Protein AF-A0A8H2W944-F1 (afdb_monomer)

Structure (mmCIF, N/CA/C/O backbone):
data_AF-A0A8H2W944-F1
#
_entry.id   AF-A0A8H2W944-F1
#
loop_
_atom_site.group_PDB
_atom_site.id
_atom_site.type_symbol
_atom_site.label_atom_id
_atom_site.label_alt_id
_atom_site.label_comp_id
_atom_site.label_asym_id
_atom_site.label_entity_id
_atom_site.label_seq_id
_atom_site.pdbx_PDB_ins_code
_atom_site.Cartn_x
_atom_site.Cartn_y
_atom_site.Cartn_z
_atom_site.occupancy
_atom_site.B_iso_or_equiv
_atom_site.auth_seq_id
_atom_site.auth_comp_id
_atom_site.auth_asym_id
_atom_site.auth_atom_id
_atom_site.pdbx_PDB_model_num
ATOM 1 N N . MET A 1 1 ? -3.231 13.499 -32.976 1.00 32.94 1 MET A N 1
ATOM 2 C CA . MET A 1 1 ? -3.740 13.612 -31.594 1.00 32.94 1 MET A CA 1
ATOM 3 C C . MET A 1 1 ? -4.467 12.320 -31.280 1.00 32.94 1 MET A C 1
ATOM 5 O O . MET A 1 1 ? -5.474 12.056 -31.920 1.00 32.94 1 MET A O 1
ATOM 9 N N . GLN A 1 2 ? -3.934 11.490 -30.387 1.00 26.66 2 GLN A N 1
ATOM 10 C CA . GLN A 1 2 ? -4.687 10.376 -29.816 1.00 26.66 2 GLN A CA 1
ATOM 11 C C . GLN A 1 2 ? -4.882 10.691 -28.341 1.00 26.66 2 GLN A C 1
ATOM 13 O O . GLN A 1 2 ? -3.925 10.775 -27.579 1.00 26.66 2 GLN A O 1
ATOM 18 N N . SER A 1 3 ? -6.131 10.963 -27.985 1.00 28.06 3 SER A N 1
ATOM 19 C CA . SER A 1 3 ? -6.572 11.061 -26.605 1.00 28.06 3 SER A CA 1
ATOM 20 C C . SER A 1 3 ? -6.530 9.650 -26.029 1.00 28.06 3 SER A C 1
ATOM 22 O O . SER A 1 3 ? -7.396 8.839 -26.349 1.00 28.06 3 SER A O 1
ATOM 24 N N . SER A 1 4 ? -5.515 9.339 -25.225 1.00 30.22 4 SER A N 1
ATOM 25 C CA . SER A 1 4 ? -5.509 8.148 -24.380 1.00 30.22 4 SER A CA 1
ATOM 26 C C . SER A 1 4 ? -6.627 8.311 -23.352 1.00 30.22 4 SER A C 1
ATOM 28 O O . SER A 1 4 ? -6.488 8.971 -22.323 1.00 30.22 4 SER A O 1
ATOM 30 N N . SER A 1 5 ? -7.807 7.789 -23.687 1.00 33.38 5 SER A N 1
ATOM 31 C CA . SER A 1 5 ? -8.908 7.672 -22.745 1.00 33.38 5 SER A CA 1
ATOM 32 C C . SER A 1 5 ? -8.433 6.801 -21.590 1.00 33.38 5 SER A C 1
ATOM 34 O O . SER A 1 5 ? -8.104 5.631 -21.783 1.00 33.38 5 SER A O 1
ATOM 36 N N . ILE A 1 6 ? -8.375 7.417 -20.413 1.00 41.94 6 ILE A N 1
ATOM 37 C CA . ILE A 1 6 ? -8.163 6.804 -19.105 1.00 41.94 6 ILE A CA 1
ATOM 38 C C . ILE A 1 6 ? -8.937 5.484 -19.074 1.00 41.94 6 ILE A C 1
ATOM 40 O O . ILE A 1 6 ? -10.158 5.495 -19.251 1.00 41.94 6 ILE A O 1
ATOM 44 N N . LEU A 1 7 ? -8.230 4.365 -18.884 1.00 44.44 7 LEU A N 1
ATOM 45 C CA . LEU A 1 7 ? -8.847 3.095 -18.514 1.00 44.44 7 LEU A CA 1
ATOM 46 C C . LEU A 1 7 ? -9.688 3.372 -17.270 1.00 44.44 7 LEU A C 1
ATOM 48 O O . LEU A 1 7 ? -9.175 3.556 -16.172 1.00 44.44 7 LEU A O 1
ATOM 52 N N . THR A 1 8 ? -10.988 3.503 -17.483 1.00 46.28 8 THR A N 1
ATOM 53 C CA . THR A 1 8 ? -11.987 3.555 -16.427 1.00 46.28 8 THR A CA 1
ATOM 54 C C . THR A 1 8 ? -11.824 2.256 -15.644 1.00 46.28 8 THR A C 1
ATOM 56 O O . THR A 1 8 ? -11.682 1.214 -16.277 1.00 46.28 8 THR A O 1
ATOM 59 N N . ASN A 1 9 ? -11.784 2.310 -14.309 1.00 54.78 9 ASN A N 1
ATOM 60 C CA . ASN A 1 9 ? -11.633 1.138 -13.436 1.00 54.78 9 ASN A CA 1
ATOM 61 C C . ASN A 1 9 ? -12.705 0.077 -13.738 1.00 54.78 9 ASN A C 1
ATOM 63 O O . ASN A 1 9 ? -13.790 0.085 -13.149 1.00 54.78 9 ASN A O 1
ATOM 67 N N . LEU A 1 10 ? -12.422 -0.828 -14.680 1.00 62.41 10 LEU A N 1
ATOM 68 C CA . LEU A 1 10 ? -13.365 -1.846 -15.149 1.00 62.41 10 LEU A CA 1
ATOM 69 C C . LEU A 1 10 ? -13.745 -2.806 -14.015 1.00 62.41 10 LEU A C 1
ATOM 71 O O . LEU A 1 10 ? -14.800 -3.430 -14.077 1.00 62.41 10 LEU A O 1
ATOM 75 N N . ARG A 1 11 ? -12.910 -2.895 -12.967 1.00 75.19 11 ARG A N 1
ATOM 76 C CA . ARG A 1 11 ? -13.083 -3.802 -11.827 1.00 75.19 11 ARG A CA 1
ATOM 77 C C . ARG A 1 11 ? -13.367 -3.074 -10.511 1.00 75.19 11 ARG A C 1
ATOM 79 O O . ARG A 1 11 ? -13.290 -3.704 -9.457 1.00 75.19 11 ARG A O 1
ATOM 86 N N . LYS A 1 12 ? -13.766 -1.791 -10.537 1.00 76.38 12 LYS A N 1
ATOM 87 C CA . LYS A 1 12 ? -13.993 -0.975 -9.322 1.00 76.38 12 LYS A CA 1
ATOM 88 C C . LYS A 1 12 ? -14.808 -1.706 -8.245 1.00 76.38 12 LYS A C 1
ATOM 90 O O . LYS A 1 12 ? -14.417 -1.724 -7.083 1.00 76.38 12 LYS A O 1
ATOM 95 N N . GLY A 1 13 ? -15.922 -2.336 -8.631 1.00 83.31 13 GLY A N 1
ATOM 96 C CA . GLY A 1 13 ? -16.807 -3.046 -7.700 1.00 83.31 13 GLY A CA 1
ATOM 97 C C . GLY A 1 13 ? -16.150 -4.247 -7.007 1.00 83.31 13 GLY A C 1
ATOM 98 O O . GLY A 1 13 ? -16.416 -4.501 -5.832 1.00 83.31 13 GLY A O 1
ATOM 99 N N . GLU A 1 14 ? -15.256 -4.958 -7.697 1.00 88.62 14 GLU A N 1
ATOM 100 C CA . GLU A 1 14 ? -14.497 -6.075 -7.124 1.00 88.62 14 GLU A CA 1
ATOM 101 C C . GLU A 1 14 ? -13.483 -5.575 -6.094 1.00 88.62 14 GLU A C 1
ATOM 103 O O . GLU A 1 14 ? -13.406 -6.124 -4.995 1.00 88.62 14 GLU A O 1
ATOM 108 N N . PHE A 1 15 ? -12.749 -4.502 -6.412 1.00 88.94 15 PHE A N 1
ATOM 109 C CA . PHE A 1 15 ? -11.798 -3.885 -5.484 1.00 88.94 15 PHE A CA 1
ATOM 110 C C . PHE A 1 15 ? -12.505 -3.290 -4.264 1.00 88.94 15 PHE A C 1
ATOM 112 O O . PHE A 1 15 ? -12.044 -3.496 -3.142 1.00 88.94 15 PHE A O 1
ATOM 119 N N . ASP A 1 16 ? -13.646 -2.626 -4.456 1.00 88.44 16 ASP A N 1
ATOM 120 C CA . ASP A 1 16 ? -14.486 -2.125 -3.365 1.00 88.44 16 ASP A CA 1
ATOM 121 C C . ASP A 1 16 ? -14.952 -3.255 -2.439 1.00 88.44 16 ASP A C 1
ATOM 123 O O . ASP A 1 16 ? -14.840 -3.145 -1.217 1.00 88.44 16 ASP A O 1
ATOM 127 N N . THR A 1 17 ? -15.441 -4.355 -3.017 1.00 91.31 17 THR A N 1
ATOM 128 C CA . THR A 1 17 ? -15.938 -5.512 -2.261 1.00 91.31 17 THR A CA 1
ATOM 129 C C . THR A 1 17 ? -14.808 -6.202 -1.503 1.00 91.31 17 THR A C 1
ATOM 131 O O . THR A 1 17 ? -14.930 -6.470 -0.310 1.00 91.31 17 THR A O 1
ATOM 134 N N . ALA A 1 18 ? -13.678 -6.452 -2.162 1.00 91.06 18 ALA A N 1
ATOM 135 C CA . ALA A 1 18 ? -12.556 -7.169 -1.567 1.00 91.06 18 ALA A CA 1
ATOM 136 C C . ALA A 1 18 ? -11.826 -6.356 -0.478 1.00 91.06 18 ALA A C 1
ATOM 138 O O . ALA A 1 18 ? -11.166 -6.923 0.396 1.00 91.06 18 ALA A O 1
ATOM 139 N N . ASN A 1 19 ? -11.973 -5.028 -0.505 1.00 92.19 19 ASN A N 1
ATOM 140 C CA . ASN A 1 19 ? -11.440 -4.113 0.503 1.00 92.19 19 ASN A CA 1
ATOM 141 C C . ASN A 1 19 ? -12.505 -3.599 1.486 1.00 92.19 19 ASN A C 1
ATOM 143 O O . ASN A 1 19 ? -12.226 -2.700 2.289 1.00 92.19 19 ASN A O 1
ATOM 147 N N . ALA A 1 20 ? -13.710 -4.177 1.471 1.00 88.69 20 ALA A N 1
ATOM 148 C CA . ALA A 1 20 ? -14.743 -3.863 2.445 1.00 88.69 20 ALA A CA 1
ATOM 149 C C . ALA A 1 20 ? -14.227 -4.112 3.874 1.00 88.69 20 ALA A C 1
ATOM 151 O O . ALA A 1 20 ? -13.585 -5.121 4.165 1.00 88.69 20 ALA A O 1
ATOM 152 N N . GLY A 1 21 ? -14.465 -3.156 4.774 1.00 84.44 21 GLY A N 1
ATOM 153 C CA . GLY A 1 21 ? -14.019 -3.235 6.171 1.00 84.44 21 GLY A CA 1
ATOM 154 C C . GLY A 1 21 ? -12.528 -2.959 6.409 1.00 84.44 21 GLY A C 1
ATOM 155 O O . GLY A 1 21 ? -12.105 -2.931 7.563 1.00 84.44 21 GLY A O 1
ATOM 156 N N . ARG A 1 22 ? -11.728 -2.708 5.362 1.00 87.44 22 ARG A N 1
ATOM 157 C CA . ARG A 1 22 ? -10.316 -2.293 5.512 1.00 87.44 22 ARG A CA 1
ATOM 158 C C . ARG A 1 22 ? -10.172 -0.806 5.795 1.00 87.44 22 ARG A C 1
ATOM 160 O O . ARG A 1 22 ? -9.237 -0.385 6.470 1.00 87.44 22 ARG A O 1
ATOM 167 N N . PHE A 1 23 ? -11.142 -0.032 5.329 1.00 85.56 23 PHE A N 1
ATOM 168 C CA . PHE A 1 23 ? -11.296 1.367 5.674 1.00 85.56 23 PHE A CA 1
ATOM 169 C C . PHE A 1 23 ? -12.239 1.474 6.881 1.00 85.56 23 PHE A C 1
ATOM 171 O O . PHE A 1 23 ? -13.443 1.271 6.744 1.00 85.56 23 PHE A O 1
ATOM 178 N N . THR A 1 24 ? -11.680 1.735 8.065 1.00 76.00 24 THR A N 1
ATOM 179 C CA . THR A 1 24 ? -12.419 1.805 9.343 1.00 76.00 24 THR A CA 1
ATOM 180 C C . THR A 1 24 ? -12.669 3.226 9.857 1.00 76.00 24 THR A C 1
ATOM 182 O O . THR A 1 24 ? -13.431 3.402 10.800 1.00 76.00 24 THR A O 1
ATOM 185 N N . ASP A 1 25 ? -12.081 4.228 9.207 1.00 76.12 25 ASP A N 1
ATOM 186 C CA . ASP A 1 25 ? -12.167 5.649 9.543 1.00 76.12 25 ASP A CA 1
ATOM 187 C C . ASP A 1 25 ? -12.437 6.512 8.291 1.00 76.12 25 ASP A C 1
ATOM 189 O O . ASP A 1 25 ? -12.289 6.054 7.152 1.00 76.12 25 ASP A O 1
ATOM 193 N N . SER A 1 26 ? -12.836 7.771 8.499 1.00 66.94 26 SER A N 1
ATOM 194 C CA . SER A 1 26 ? -13.082 8.751 7.428 1.00 66.94 26 SER A CA 1
ATOM 195 C C . SER A 1 26 ? -11.801 9.345 6.834 1.00 66.94 26 SER A C 1
ATOM 197 O O . SER A 1 26 ? -11.813 9.798 5.694 1.00 66.94 26 SER A O 1
ATOM 199 N N . GLU A 1 27 ? -10.700 9.328 7.588 1.00 71.88 27 GLU A N 1
ATOM 200 C CA . GLU A 1 27 ? -9.422 9.930 7.207 1.00 71.88 27 GLU A CA 1
ATOM 201 C C . GLU A 1 27 ? -8.268 8.966 7.479 1.00 71.88 27 GLU A C 1
ATOM 203 O O . GLU A 1 27 ? -8.161 8.383 8.562 1.00 71.88 27 GLU A O 1
ATOM 208 N N . TYR A 1 28 ? -7.377 8.839 6.496 1.00 83.81 28 TYR A N 1
ATOM 209 C CA . TYR A 1 28 ? -6.133 8.084 6.601 1.00 83.81 28 TYR A CA 1
ATOM 210 C C . TYR A 1 28 ? -4.992 9.051 6.412 1.00 83.81 28 TYR A C 1
ATOM 212 O O . TYR A 1 28 ? -4.791 9.565 5.311 1.00 83.81 28 TYR A O 1
ATOM 220 N N . SER A 1 29 ? -4.260 9.314 7.486 1.00 84.19 29 SER A N 1
ATOM 221 C CA . SER A 1 29 ? -3.160 10.258 7.446 1.00 84.19 29 SER A CA 1
ATOM 222 C C . SER A 1 29 ? -1.849 9.621 7.873 1.00 84.19 29 SER A C 1
ATOM 224 O O . SER A 1 29 ? -1.796 8.724 8.719 1.00 84.19 29 SER A O 1
ATOM 226 N N . ILE A 1 30 ? -0.775 10.070 7.232 1.00 84.62 30 ILE A N 1
ATOM 227 C CA . ILE A 1 30 ? 0.597 9.715 7.580 1.00 84.62 30 ILE A CA 1
ATOM 228 C C . ILE A 1 30 ? 1.333 11.014 7.855 1.00 84.62 30 ILE A C 1
ATOM 230 O O . ILE A 1 30 ? 1.346 11.921 7.024 1.00 84.62 30 ILE A O 1
ATOM 234 N N . LYS A 1 31 ? 1.948 11.102 9.031 1.00 83.88 31 LYS A N 1
ATOM 235 C CA . LYS A 1 31 ? 2.792 12.227 9.418 1.00 83.88 31 LYS A CA 1
ATOM 236 C C . LYS A 1 31 ? 4.246 11.772 9.415 1.00 83.88 31 LYS A C 1
ATOM 238 O O . LYS A 1 31 ? 4.618 10.916 10.213 1.00 83.88 31 LYS A O 1
ATOM 243 N N . LEU A 1 32 ? 5.048 12.333 8.515 1.00 82.25 32 LEU A N 1
ATOM 244 C CA . LEU A 1 32 ? 6.486 12.086 8.457 1.00 82.25 32 LEU A CA 1
ATOM 245 C C . LEU A 1 32 ? 7.185 13.119 9.362 1.00 82.25 32 LEU A C 1
ATOM 247 O O . LEU A 1 32 ? 7.427 14.254 8.964 1.00 82.25 32 LEU A O 1
ATOM 251 N N . ASP A 1 33 ? 7.449 12.755 10.619 1.00 76.12 33 ASP A N 1
ATOM 252 C CA . ASP A 1 33 ? 8.068 13.617 11.646 1.00 76.12 33 ASP A CA 1
ATOM 253 C C . ASP A 1 33 ? 7.239 14.872 12.039 1.00 76.12 33 ASP A C 1
ATOM 255 O O . ASP A 1 33 ? 6.046 14.797 12.346 1.00 76.12 33 ASP A O 1
ATOM 259 N N . ASN A 1 34 ? 7.886 16.047 12.075 1.00 71.75 34 ASN A N 1
ATOM 260 C CA . ASN A 1 34 ? 7.302 17.354 12.400 1.00 71.75 34 ASN A CA 1
ATOM 261 C C . ASN A 1 34 ? 6.565 18.003 11.213 1.00 71.75 34 ASN A C 1
ATOM 263 O O . ASN A 1 34 ? 6.231 19.185 11.274 1.00 71.75 34 ASN A O 1
ATOM 267 N N . GLU A 1 35 ? 6.325 17.263 10.132 1.00 74.62 35 GLU A N 1
ATOM 268 C CA . GLU A 1 35 ? 5.635 17.768 8.944 1.00 74.62 35 GLU A CA 1
ATOM 269 C C . GLU A 1 35 ? 4.112 17.740 9.097 1.00 74.62 35 GLU A C 1
ATOM 271 O O . GLU A 1 35 ? 3.557 17.133 10.015 1.00 74.62 35 GLU A O 1
ATOM 276 N N . THR A 1 36 ? 3.410 18.414 8.188 1.00 77.00 36 THR A N 1
ATOM 277 C CA . THR A 1 36 ? 1.952 18.319 8.089 1.00 77.00 36 THR A CA 1
ATOM 278 C C . THR A 1 36 ? 1.557 16.898 7.700 1.00 77.00 36 THR A C 1
ATOM 280 O O . THR A 1 36 ? 2.149 16.308 6.798 1.00 77.00 36 THR A O 1
ATOM 283 N N . ALA A 1 37 ? 0.544 16.347 8.371 1.00 81.62 37 ALA A N 1
ATOM 284 C CA . ALA A 1 37 ? 0.037 15.026 8.036 1.00 81.62 37 ALA A CA 1
ATOM 285 C C . ALA A 1 37 ? -0.518 15.021 6.604 1.00 81.62 37 ALA A C 1
ATOM 287 O O . ALA A 1 37 ? -1.273 15.912 6.210 1.00 81.62 37 ALA A O 1
ATOM 288 N N . LYS A 1 38 ? -0.131 14.019 5.818 1.00 83.62 38 LYS A N 1
ATOM 289 C CA . LYS A 1 38 ? -0.656 13.810 4.475 1.00 83.62 38 LYS A CA 1
ATOM 290 C C . LYS A 1 38 ? -1.876 12.906 4.543 1.00 83.62 38 LYS A C 1
ATOM 292 O O . LYS A 1 38 ? -1.763 11.782 5.018 1.00 83.62 38 LYS A O 1
ATOM 297 N N . GLU A 1 39 ? -3.005 13.393 4.043 1.00 84.38 39 GLU A N 1
ATOM 298 C CA . GLU A 1 39 ? -4.277 12.667 4.004 1.00 84.38 39 GLU A CA 1
ATOM 299 C C . GLU A 1 39 ? -4.501 11.940 2.674 1.00 84.38 39 GLU A C 1
ATOM 301 O O . GLU A 1 39 ? -4.150 12.443 1.597 1.00 84.38 39 GLU A O 1
ATOM 306 N N . PHE A 1 40 ? -5.129 10.768 2.768 1.00 83.69 40 PHE A N 1
ATOM 307 C CA . PHE A 1 40 ? -5.508 9.909 1.655 1.00 83.69 40 PHE A CA 1
ATOM 308 C C . PHE A 1 40 ? -6.985 9.522 1.761 1.00 83.69 40 PHE A C 1
ATOM 310 O O . PHE A 1 40 ? -7.430 8.981 2.774 1.00 83.69 40 PHE A O 1
ATOM 317 N N . GLY A 1 41 ? -7.742 9.785 0.695 1.00 82.62 41 GLY A N 1
ATOM 318 C CA . GLY A 1 41 ? -9.127 9.336 0.569 1.00 82.62 41 GLY A CA 1
ATOM 319 C C . GLY A 1 41 ? -9.207 7.867 0.152 1.00 82.62 41 GLY A C 1
ATOM 320 O O . GLY A 1 41 ? -8.361 7.388 -0.605 1.00 82.62 41 GLY A O 1
ATOM 321 N N . ARG A 1 42 ? -10.251 7.166 0.611 1.00 85.94 42 ARG A N 1
ATOM 322 C CA . ARG A 1 42 ? -10.511 5.754 0.281 1.00 85.94 42 ARG A CA 1
ATOM 323 C C . ARG A 1 42 ? -10.469 5.487 -1.224 1.00 85.94 42 ARG A C 1
ATOM 325 O O . ARG A 1 42 ? -9.733 4.606 -1.656 1.00 85.94 42 ARG A O 1
ATOM 332 N N . ASP A 1 43 ? -11.246 6.239 -2.000 1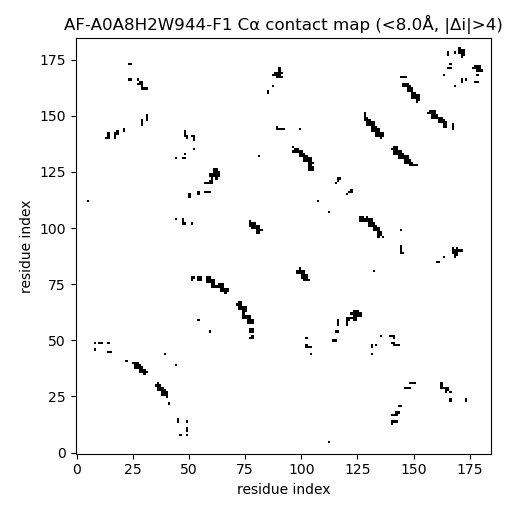.00 82.25 43 ASP A N 1
ATOM 333 C CA . ASP A 1 43 ? -11.394 5.990 -3.439 1.00 82.25 43 ASP A CA 1
ATOM 334 C C . ASP A 1 43 ? -10.058 6.137 -4.168 1.00 82.25 43 ASP A C 1
ATOM 336 O O . ASP A 1 43 ? -9.693 5.290 -4.976 1.00 82.25 43 ASP A O 1
ATOM 340 N N . HIS A 1 44 ? -9.268 7.141 -3.782 1.00 80.06 44 HIS A N 1
ATOM 341 C CA . HIS A 1 44 ? -7.931 7.336 -4.327 1.00 80.06 44 HIS A CA 1
ATOM 342 C C . HIS A 1 44 ? -6.990 6.167 -3.999 1.00 80.06 44 HIS A C 1
ATOM 344 O O . HIS A 1 44 ? -6.237 5.714 -4.856 1.00 80.06 44 HIS A O 1
ATOM 350 N N . VAL A 1 45 ? -7.029 5.648 -2.769 1.00 86.44 45 VAL A N 1
ATOM 351 C CA . VAL A 1 45 ? -6.223 4.479 -2.386 1.00 86.44 45 VAL A CA 1
ATOM 352 C C . VAL A 1 45 ? -6.633 3.245 -3.192 1.00 86.44 45 VAL A C 1
ATOM 354 O O . VAL A 1 45 ? -5.766 2.500 -3.643 1.00 86.44 45 VAL A O 1
ATOM 357 N N . LEU A 1 46 ? -7.933 3.031 -3.401 1.00 87.00 46 LEU A N 1
ATOM 358 C CA . LEU A 1 46 ? -8.429 1.909 -4.198 1.00 87.00 46 LEU A CA 1
ATOM 359 C C . LEU A 1 46 ? -8.005 2.012 -5.666 1.00 87.00 46 LEU A C 1
ATOM 361 O O . LEU A 1 46 ? -7.544 1.018 -6.222 1.00 87.00 46 LEU A O 1
ATOM 365 N N . GLU A 1 47 ? -8.066 3.207 -6.256 1.00 83.00 47 GLU A N 1
ATOM 366 C CA . GLU A 1 47 ? -7.538 3.473 -7.600 1.00 83.00 47 GLU A CA 1
ATOM 367 C C . GLU A 1 47 ? -6.046 3.128 -7.710 1.00 83.00 47 GLU A C 1
ATOM 369 O O . GLU A 1 47 ? -5.628 2.489 -8.675 1.00 83.00 47 GLU A O 1
ATOM 374 N N . VAL A 1 48 ? -5.239 3.496 -6.707 1.00 83.00 48 VAL A N 1
ATOM 375 C CA . VAL A 1 48 ? -3.801 3.178 -6.680 1.00 83.00 48 VAL A CA 1
ATOM 376 C C . VAL A 1 48 ? -3.565 1.666 -6.632 1.00 83.00 48 VAL A C 1
ATOM 378 O O . VAL A 1 48 ? -2.662 1.173 -7.302 1.00 83.00 48 VAL A O 1
ATOM 381 N N . ILE A 1 49 ? -4.355 0.913 -5.863 1.00 87.88 49 ILE A N 1
ATOM 382 C CA . ILE A 1 49 ? -4.198 -0.547 -5.747 1.00 87.88 49 ILE A CA 1
ATOM 383 C C . ILE A 1 49 ? -4.640 -1.255 -7.029 1.00 87.88 49 ILE A C 1
ATOM 385 O O . ILE A 1 49 ? -3.949 -2.165 -7.489 1.00 87.88 49 ILE A O 1
ATOM 389 N N . GLU A 1 50 ? -5.762 -0.844 -7.624 1.00 85.56 50 GLU A N 1
ATOM 390 C CA . GLU A 1 50 ? -6.202 -1.361 -8.925 1.00 85.56 50 GLU A CA 1
ATOM 391 C C . GLU A 1 50 ? -5.138 -1.101 -9.992 1.00 85.56 50 GLU A C 1
ATOM 393 O O . GLU A 1 50 ? -4.769 -2.003 -10.750 1.00 85.56 50 GLU A O 1
ATOM 398 N N . HIS A 1 51 ? -4.552 0.099 -9.979 1.00 80.00 51 HIS A N 1
ATOM 399 C CA . HIS A 1 51 ? -3.430 0.423 -10.845 1.00 80.00 51 HIS A CA 1
ATOM 400 C C . HIS A 1 51 ? -2.215 -0.464 -10.590 1.00 80.00 51 HIS A C 1
ATOM 402 O O . HIS A 1 51 ? -1.661 -1.002 -11.542 1.00 80.00 51 HIS A O 1
ATOM 408 N N . ALA A 1 52 ? -1.824 -0.661 -9.331 1.00 83.25 52 ALA A N 1
ATOM 409 C CA . ALA A 1 52 ? -0.672 -1.476 -8.965 1.00 83.25 52 ALA A CA 1
ATOM 410 C C . ALA A 1 52 ? -0.806 -2.920 -9.475 1.00 83.25 52 ALA A C 1
ATOM 412 O O . ALA A 1 52 ? 0.133 -3.466 -10.054 1.00 83.25 52 ALA A O 1
ATOM 413 N N . VAL A 1 53 ? -1.989 -3.522 -9.323 1.00 85.69 53 VAL A N 1
ATOM 414 C CA . VAL A 1 53 ? -2.279 -4.873 -9.828 1.00 85.69 53 VAL A CA 1
ATOM 415 C C . VAL A 1 53 ? -2.162 -4.930 -11.353 1.00 85.69 53 VAL A C 1
ATOM 417 O O . VAL A 1 53 ? -1.494 -5.821 -11.876 1.00 85.69 53 VAL A O 1
ATOM 420 N N . ASN A 1 54 ? -2.730 -3.955 -12.067 1.00 77.81 54 ASN A N 1
ATOM 421 C CA . ASN A 1 54 ? -2.635 -3.883 -13.529 1.00 77.81 54 ASN A CA 1
ATOM 422 C C . ASN A 1 54 ? -1.197 -3.602 -14.007 1.00 77.81 54 ASN A C 1
ATOM 424 O O . ASN A 1 54 ? -0.738 -4.163 -15.002 1.00 77.81 54 ASN A O 1
ATOM 428 N N . ALA A 1 55 ? -0.454 -2.766 -13.279 1.00 72.19 55 ALA A N 1
ATOM 429 C CA . ALA A 1 55 ? 0.938 -2.436 -13.558 1.00 72.19 55 ALA A CA 1
ATOM 430 C C . ALA A 1 55 ? 1.873 -3.634 -13.355 1.00 72.19 55 ALA A C 1
ATOM 432 O O . ALA A 1 55 ? 2.878 -3.716 -14.054 1.00 72.19 55 ALA A O 1
ATOM 433 N N . GLY A 1 56 ? 1.537 -4.589 -12.478 1.00 66.38 56 GLY A N 1
ATOM 434 C CA . GLY A 1 56 ? 2.292 -5.836 -12.291 1.00 66.38 56 GLY A CA 1
ATOM 435 C C . GLY A 1 56 ? 2.516 -6.638 -13.583 1.00 66.38 56 GLY A C 1
ATOM 436 O O . GLY A 1 56 ? 3.476 -7.398 -13.667 1.00 66.38 56 GLY A O 1
ATOM 437 N N . ILE A 1 57 ? 1.690 -6.416 -14.612 1.00 51.03 57 ILE A N 1
ATOM 438 C CA . ILE A 1 57 ? 1.807 -7.037 -15.941 1.00 51.03 57 ILE A CA 1
ATOM 439 C C . ILE A 1 57 ? 2.854 -6.326 -16.828 1.00 51.03 57 ILE A C 1
ATOM 441 O O . ILE A 1 57 ? 3.412 -6.938 -17.738 1.00 51.03 57 ILE A O 1
ATOM 445 N N . HIS A 1 58 ? 3.163 -5.051 -16.568 1.00 54.22 58 HIS A N 1
ATOM 446 C CA . HIS A 1 58 ? 3.990 -4.209 -17.448 1.00 54.22 58 HIS A CA 1
ATOM 447 C C . HIS A 1 58 ? 5.238 -3.600 -16.781 1.00 54.22 58 HIS A C 1
ATOM 449 O O . HIS A 1 58 ? 6.181 -3.258 -17.492 1.00 54.22 58 HIS A O 1
ATOM 455 N N . GLY A 1 59 ? 5.266 -3.503 -15.447 1.00 62.78 59 GLY A N 1
ATOM 456 C CA . GLY A 1 59 ? 6.350 -2.952 -14.628 1.00 62.78 59 GLY A CA 1
ATOM 457 C C . GLY A 1 59 ? 6.567 -1.443 -14.808 1.00 62.78 59 GLY A C 1
ATOM 458 O O . GLY A 1 59 ? 6.896 -0.972 -15.893 1.00 62.78 59 GLY A O 1
ATOM 459 N N . VAL A 1 60 ? 6.459 -0.659 -13.730 1.00 66.25 60 VAL A N 1
ATOM 460 C CA . VAL A 1 60 ? 6.803 0.776 -13.728 1.00 66.25 60 VAL A CA 1
ATOM 461 C C . VAL A 1 60 ? 8.182 0.968 -13.106 1.00 66.25 60 VAL A C 1
ATOM 463 O O . VAL A 1 60 ? 8.393 0.621 -11.949 1.00 66.25 60 VAL A O 1
ATOM 466 N N . LYS A 1 61 ? 9.140 1.538 -13.844 1.00 69.38 61 LYS A N 1
ATOM 467 C CA . LYS A 1 61 ? 10.487 1.807 -13.312 1.00 69.38 61 LYS A CA 1
ATOM 468 C C . LYS A 1 61 ? 10.569 3.167 -12.621 1.00 69.38 61 LYS A C 1
ATOM 470 O O . LYS A 1 61 ? 10.081 4.176 -13.127 1.00 69.38 61 LYS A O 1
ATOM 475 N N . SER A 1 62 ? 11.257 3.202 -11.486 1.00 69.75 62 SER A N 1
ATOM 476 C CA . SER A 1 62 ? 11.635 4.426 -10.784 1.00 69.75 62 SER A CA 1
ATOM 477 C C . SER A 1 62 ? 12.594 5.275 -11.624 1.00 69.75 62 SER A C 1
ATOM 479 O O . SER A 1 62 ? 13.535 4.734 -12.204 1.00 69.75 62 SER A O 1
ATOM 481 N N . SER A 1 63 ? 12.428 6.602 -11.628 1.00 64.75 63 SER A N 1
ATOM 482 C CA . SER A 1 63 ? 13.396 7.564 -12.199 1.00 64.75 63 SER A CA 1
ATOM 483 C C . SER A 1 63 ? 14.670 7.720 -11.421 1.00 64.75 63 SER A C 1
ATOM 485 O O . SER A 1 63 ? 15.673 8.179 -11.963 1.00 64.75 63 SER A O 1
ATOM 487 N N . ARG A 1 64 ? 14.645 7.294 -10.168 1.00 66.62 64 ARG A N 1
ATOM 488 C CA . ARG A 1 64 ? 15.825 7.257 -9.331 1.00 66.62 64 ARG A CA 1
ATOM 489 C C . ARG A 1 64 ? 16.592 5.973 -9.593 1.00 66.62 64 ARG A C 1
ATOM 491 O O . ARG A 1 64 ? 16.023 4.878 -9.552 1.00 66.62 64 ARG A O 1
ATOM 498 N N . GLU A 1 65 ? 17.878 6.157 -9.840 1.00 71.56 65 GLU A N 1
ATOM 499 C CA . GLU A 1 65 ? 18.886 5.114 -9.863 1.00 71.56 65 GLU A CA 1
ATOM 500 C C . GLU A 1 65 ? 19.356 4.825 -8.433 1.00 71.56 65 GLU A C 1
ATOM 502 O O . GLU A 1 65 ? 19.724 5.727 -7.678 1.00 71.56 65 GLU A O 1
ATOM 507 N N . TYR A 1 66 ? 19.341 3.551 -8.070 1.00 71.25 66 TYR A N 1
ATOM 508 C CA . TYR A 1 66 ? 19.828 3.022 -6.804 1.00 71.25 66 TYR A CA 1
ATOM 509 C C . TYR A 1 66 ? 21.087 2.197 -7.063 1.00 71.25 66 TYR A C 1
ATOM 511 O O . TYR A 1 66 ? 21.325 1.753 -8.185 1.00 71.25 66 TYR A O 1
ATOM 519 N N . LYS A 1 67 ? 21.907 1.992 -6.031 1.00 73.19 67 LYS A N 1
ATOM 520 C CA . LYS A 1 67 ? 23.079 1.113 -6.101 1.00 73.19 67 LYS A CA 1
ATOM 521 C C . LYS A 1 67 ? 22.863 -0.102 -5.222 1.00 73.19 67 LYS A C 1
ATOM 523 O O . LYS A 1 67 ? 22.410 0.043 -4.088 1.00 73.19 67 LYS A O 1
ATOM 528 N N . ASP A 1 68 ? 23.170 -1.279 -5.750 1.00 74.31 68 ASP A N 1
ATOM 529 C CA . ASP A 1 68 ? 23.191 -2.501 -4.951 1.00 74.31 68 ASP A CA 1
ATOM 530 C C . ASP A 1 68 ? 24.481 -2.595 -4.115 1.00 74.31 68 ASP A C 1
ATOM 532 O O . ASP A 1 68 ? 25.358 -1.726 -4.169 1.00 74.31 68 ASP A O 1
ATOM 536 N N . VAL A 1 69 ? 24.610 -3.678 -3.344 1.00 75.62 69 VAL A N 1
ATOM 537 C CA . VAL A 1 69 ? 25.792 -3.961 -2.509 1.00 75.62 69 VAL A CA 1
ATOM 538 C C . VAL A 1 69 ? 27.094 -4.114 -3.310 1.00 75.62 69 VAL A C 1
ATOM 540 O O . VAL A 1 69 ? 28.174 -4.001 -2.740 1.00 75.62 69 VAL A O 1
ATOM 543 N N . ASN A 1 70 ? 27.003 -4.319 -4.627 1.00 85.38 70 ASN A N 1
ATOM 544 C CA . ASN A 1 70 ? 28.127 -4.441 -5.552 1.00 85.38 70 ASN A CA 1
ATOM 545 C C . ASN A 1 70 ? 28.376 -3.144 -6.347 1.00 85.38 70 ASN A C 1
ATOM 547 O O . ASN A 1 70 ? 29.092 -3.165 -7.348 1.00 85.38 70 ASN A O 1
ATOM 551 N N . ASN A 1 71 ? 27.791 -2.011 -5.932 1.00 78.94 71 ASN A N 1
ATOM 552 C CA . ASN A 1 71 ? 27.830 -0.726 -6.643 1.00 78.94 71 ASN A CA 1
ATOM 553 C C . ASN A 1 71 ? 27.216 -0.742 -8.054 1.00 78.94 71 ASN A C 1
ATOM 555 O O . ASN A 1 71 ? 27.417 0.210 -8.816 1.00 78.94 71 ASN A O 1
ATOM 559 N N . LYS A 1 72 ? 26.439 -1.767 -8.409 1.00 85.06 72 LYS A N 1
ATOM 560 C CA . LYS A 1 72 ? 25.723 -1.808 -9.680 1.00 85.06 72 LYS A CA 1
ATOM 561 C C . LYS A 1 72 ? 24.509 -0.895 -9.601 1.00 85.06 72 LYS A C 1
ATOM 563 O O . LYS A 1 72 ? 23.690 -1.001 -8.688 1.00 85.06 72 LYS A O 1
ATOM 568 N N . THR A 1 73 ? 24.392 -0.008 -10.582 1.00 78.81 73 THR A N 1
ATOM 569 C CA . THR A 1 73 ? 23.235 0.871 -10.713 1.00 78.81 73 THR A CA 1
ATOM 570 C C . THR A 1 73 ? 22.016 0.090 -11.205 1.00 78.81 73 THR A C 1
ATOM 572 O O . THR A 1 73 ? 22.106 -0.662 -12.177 1.00 78.81 73 THR A O 1
ATOM 575 N N . PHE A 1 74 ? 20.872 0.275 -10.553 1.00 77.19 74 PHE A N 1
ATOM 576 C CA . PHE A 1 74 ? 19.594 -0.292 -10.964 1.00 77.19 74 PHE A CA 1
ATOM 577 C C . PHE A 1 74 ? 18.436 0.664 -10.660 1.00 77.19 74 PHE A C 1
ATOM 579 O O . PHE A 1 74 ? 18.506 1.488 -9.751 1.00 77.19 74 PHE A O 1
ATOM 586 N N . ASN A 1 75 ? 17.336 0.531 -11.397 1.00 74.94 75 ASN A N 1
ATOM 587 C CA . ASN A 1 75 ? 16.086 1.226 -11.103 1.00 74.94 75 ASN A CA 1
ATOM 588 C C . ASN A 1 75 ? 15.140 0.254 -10.402 1.00 74.94 75 ASN A C 1
ATOM 590 O O . ASN A 1 75 ? 14.921 -0.862 -10.881 1.00 74.94 75 ASN A O 1
ATOM 594 N N . VAL A 1 76 ? 14.555 0.689 -9.288 1.00 77.56 76 VAL A N 1
ATOM 595 C CA . VAL A 1 76 ? 13.488 -0.068 -8.623 1.00 77.56 76 VAL A CA 1
ATOM 596 C C . VAL A 1 76 ? 12.296 -0.155 -9.571 1.00 77.56 76 VAL A C 1
ATOM 598 O O . VAL A 1 76 ? 11.929 0.840 -10.195 1.00 77.56 76 VAL A O 1
ATOM 601 N N . SER A 1 77 ? 11.721 -1.344 -9.707 1.00 79.81 77 SER A N 1
ATOM 602 C CA . SER A 1 77 ? 10.506 -1.562 -10.493 1.00 79.81 77 SER A CA 1
ATOM 603 C C . SER A 1 77 ? 9.333 -1.754 -9.543 1.00 79.81 77 SER A C 1
ATOM 605 O O . SER A 1 77 ? 9.481 -2.423 -8.530 1.00 79.81 77 SER A O 1
ATOM 607 N N . TYR A 1 78 ? 8.191 -1.167 -9.867 1.00 81.88 78 TYR A N 1
ATOM 608 C CA . TYR A 1 78 ? 6.967 -1.220 -9.084 1.00 81.88 78 TYR A CA 1
ATOM 609 C C . TYR A 1 78 ? 5.823 -1.853 -9.901 1.00 81.88 78 TYR A C 1
ATOM 611 O O . TYR A 1 78 ? 5.760 -1.639 -11.117 1.00 81.88 78 TYR A O 1
ATOM 619 N N . PRO A 1 79 ? 4.892 -2.574 -9.249 1.00 86.31 79 PRO A N 1
ATOM 620 C CA . PRO A 1 79 ? 4.973 -3.006 -7.850 1.00 86.31 79 PRO A CA 1
ATOM 621 C C . PRO A 1 79 ? 6.106 -4.017 -7.624 1.00 86.31 79 PRO A C 1
ATOM 623 O O . PRO A 1 79 ? 6.534 -4.712 -8.543 1.00 86.31 79 PRO A O 1
ATOM 626 N N . HIS A 1 80 ? 6.581 -4.103 -6.385 1.00 87.00 80 HIS A N 1
ATOM 627 C CA . HIS A 1 80 ? 7.548 -5.115 -5.944 1.00 87.00 80 HIS A CA 1
ATOM 628 C C . HIS A 1 80 ? 7.231 -5.592 -4.530 1.00 87.00 80 HIS A C 1
ATOM 630 O O . HIS A 1 80 ? 6.392 -5.001 -3.847 1.00 87.00 80 HIS A O 1
ATOM 636 N N . VAL A 1 81 ? 7.872 -6.685 -4.116 1.00 92.69 81 VAL A N 1
ATOM 637 C CA . VAL A 1 81 ? 7.662 -7.279 -2.793 1.00 92.69 81 VAL A CA 1
ATOM 638 C C . VAL A 1 81 ? 8.142 -6.315 -1.707 1.00 92.69 81 VAL A C 1
ATOM 640 O O . VAL A 1 81 ? 9.286 -5.868 -1.707 1.00 92.69 81 VAL A O 1
ATOM 643 N N . PHE A 1 82 ? 7.264 -6.031 -0.751 1.00 93.06 82 PHE A N 1
ATOM 644 C CA . PHE A 1 82 ? 7.578 -5.297 0.462 1.00 93.06 82 PHE A CA 1
ATOM 645 C C . PHE A 1 82 ? 8.043 -6.275 1.545 1.00 93.06 82 PHE A C 1
ATOM 647 O O . PHE A 1 82 ? 7.248 -6.996 2.146 1.00 93.06 82 PHE A O 1
ATOM 654 N N . HIS A 1 83 ? 9.347 -6.294 1.809 1.00 89.94 83 HIS A N 1
ATOM 655 C CA . HIS A 1 83 ? 9.952 -7.228 2.764 1.00 89.94 83 HIS A CA 1
ATOM 656 C C . HIS A 1 83 ? 9.686 -6.895 4.239 1.00 89.94 83 HIS A C 1
ATOM 658 O O . HIS A 1 83 ? 9.991 -7.720 5.096 1.00 89.94 83 HIS A O 1
ATOM 664 N N . ASN A 1 84 ? 9.123 -5.717 4.541 1.00 90.81 84 ASN A N 1
ATOM 665 C CA . ASN A 1 84 ? 8.805 -5.277 5.901 1.00 90.81 84 ASN A CA 1
ATOM 666 C C . ASN A 1 84 ? 9.986 -5.401 6.885 1.00 90.81 84 ASN A C 1
ATOM 668 O O . ASN A 1 84 ? 9.841 -5.937 7.985 1.0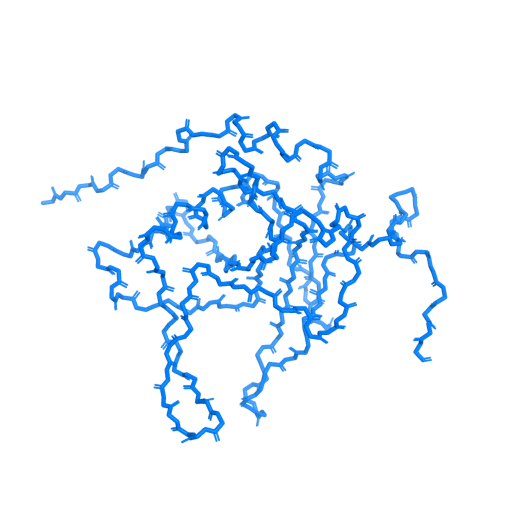0 90.81 84 ASN A O 1
ATOM 672 N N . ILE A 1 85 ? 11.165 -4.919 6.478 1.00 87.88 85 ILE A N 1
ATOM 673 C CA . ILE A 1 85 ? 12.407 -5.008 7.268 1.00 87.88 85 ILE A CA 1
ATOM 674 C C . ILE A 1 85 ? 12.250 -4.272 8.609 1.00 87.88 85 ILE A C 1
ATOM 676 O O . ILE A 1 85 ? 12.820 -4.675 9.618 1.00 87.88 85 ILE A O 1
ATOM 680 N N . GLU A 1 86 ? 11.429 -3.224 8.634 1.00 85.38 86 GLU A N 1
ATOM 681 C CA . GLU A 1 86 ? 11.100 -2.422 9.811 1.00 85.38 86 GLU A CA 1
ATOM 682 C C . GLU A 1 86 ? 10.199 -3.144 10.827 1.00 85.38 86 GLU A C 1
ATOM 684 O O . GLU A 1 86 ? 10.015 -2.645 11.936 1.00 85.38 86 GLU A O 1
ATOM 689 N N . GLY A 1 87 ? 9.618 -4.299 10.480 1.00 89.69 87 GLY A N 1
ATOM 690 C CA . GLY A 1 87 ? 8.757 -5.062 11.385 1.00 89.69 87 GLY A CA 1
ATOM 691 C C . GLY A 1 87 ? 7.405 -4.395 11.667 1.00 89.69 87 GLY A C 1
ATOM 692 O O . GLY A 1 87 ? 6.863 -4.529 12.768 1.00 89.69 87 GLY A O 1
ATOM 693 N N . LEU A 1 88 ? 6.838 -3.679 10.689 1.00 92.56 88 LEU A N 1
ATOM 694 C CA . LEU A 1 88 ? 5.526 -3.042 10.823 1.00 92.56 88 LEU A CA 1
ATOM 695 C C . LEU A 1 88 ? 4.441 -4.098 11.081 1.00 92.56 88 LEU A C 1
ATOM 697 O O . LEU A 1 88 ? 4.334 -5.098 10.366 1.00 92.56 88 LEU A O 1
ATOM 701 N N . ARG A 1 89 ? 3.616 -3.874 12.110 1.00 93.81 89 ARG A N 1
ATOM 702 C CA . ARG A 1 89 ? 2.563 -4.807 12.540 1.00 93.81 89 ARG A CA 1
ATOM 703 C C . ARG A 1 89 ? 1.216 -4.442 11.923 1.00 93.81 89 ARG A C 1
ATOM 705 O O . ARG A 1 89 ? 0.430 -3.723 12.539 1.00 93.81 89 ARG A O 1
ATOM 712 N N . PHE A 1 90 ? 0.945 -4.947 10.726 1.00 93.31 90 PHE A N 1
ATOM 713 C CA . PHE A 1 90 ? -0.325 -4.737 10.024 1.00 93.31 90 PHE A CA 1
ATOM 714 C C . PHE A 1 90 ? -1.493 -5.461 10.713 1.00 93.31 90 PHE A C 1
ATOM 716 O O . PHE A 1 90 ? -1.361 -6.601 11.151 1.00 93.31 90 PHE A O 1
ATOM 723 N N . LYS A 1 91 ? -2.653 -4.804 10.799 1.00 91.31 91 LYS A N 1
ATOM 724 C CA . LYS A 1 91 ? -3.828 -5.281 11.547 1.00 91.31 91 LYS A CA 1
ATOM 725 C C . LYS A 1 91 ? -4.495 -6.520 10.970 1.00 91.31 91 LYS A C 1
ATOM 727 O O . LYS A 1 91 ? -4.969 -7.356 11.732 1.00 91.31 91 LYS A O 1
ATOM 732 N N . LEU A 1 92 ? -4.583 -6.595 9.647 1.00 88.06 92 LEU A N 1
ATOM 733 C CA . LEU A 1 92 ? -5.378 -7.604 8.940 1.00 88.06 92 LEU A CA 1
ATOM 734 C C . LEU A 1 92 ? -4.531 -8.571 8.110 1.00 88.06 92 LEU A C 1
ATOM 736 O O . LEU A 1 92 ? -5.100 -9.449 7.470 1.00 88.06 92 LEU A O 1
ATOM 740 N N . TYR A 1 93 ? -3.210 -8.403 8.104 1.00 90.81 93 TYR A N 1
ATOM 741 C CA . TYR A 1 93 ? -2.306 -9.244 7.329 1.00 90.81 93 TYR A CA 1
ATOM 742 C C . TYR A 1 93 ? -1.904 -10.483 8.119 1.00 90.81 93 TYR A C 1
ATOM 744 O O . TYR A 1 93 ? -1.478 -10.380 9.275 1.00 90.81 93 TYR A O 1
ATOM 752 N N . LYS A 1 94 ? -1.961 -11.635 7.457 1.00 87.88 94 LYS A N 1
ATOM 753 C CA . LYS A 1 94 ? -1.358 -12.880 7.921 1.00 87.88 94 LYS A CA 1
ATOM 754 C C . LYS A 1 94 ? -0.373 -13.392 6.874 1.00 87.88 94 LYS A C 1
ATOM 756 O O . LYS A 1 94 ? -0.577 -13.186 5.684 1.00 87.88 94 LYS A O 1
ATOM 761 N N . ALA A 1 95 ? 0.698 -14.058 7.303 1.00 84.38 95 ALA A N 1
ATOM 762 C CA . ALA A 1 95 ? 1.758 -14.500 6.390 1.00 84.38 95 ALA A CA 1
ATOM 763 C C . ALA A 1 95 ? 1.253 -15.491 5.321 1.00 84.38 95 ALA A C 1
ATOM 765 O O . ALA A 1 95 ? 1.781 -15.536 4.213 1.00 84.38 95 ALA A O 1
ATOM 766 N N . GLU A 1 96 ? 0.211 -16.257 5.640 1.00 88.31 96 GLU A N 1
ATOM 767 C CA . GLU A 1 96 ? -0.476 -17.163 4.722 1.00 88.31 96 GLU A CA 1
ATOM 768 C C . GLU A 1 96 ? -1.304 -16.458 3.634 1.00 88.31 96 GLU A C 1
ATOM 770 O O . GLU A 1 96 ? -1.631 -17.091 2.632 1.00 88.31 96 GLU A O 1
ATOM 775 N N . ASP A 1 97 ? -1.595 -15.157 3.771 1.00 86.69 97 ASP A N 1
ATOM 776 C CA . ASP A 1 97 ? -2.309 -14.367 2.753 1.00 86.69 97 ASP A CA 1
ATOM 777 C C . ASP A 1 97 ? -1.438 -14.081 1.509 1.00 86.69 97 ASP A C 1
ATOM 779 O O . ASP A 1 97 ? -1.904 -13.464 0.547 1.00 86.69 97 ASP A O 1
ATOM 783 N N . GLY A 1 98 ? -0.173 -14.511 1.527 1.00 90.81 98 GLY A N 1
ATOM 784 C CA . GLY A 1 98 ? 0.799 -14.319 0.458 1.00 90.81 98 GLY A CA 1
ATOM 785 C C . GLY A 1 98 ? 1.751 -13.144 0.706 1.00 90.81 98 GLY A C 1
ATOM 786 O O . GLY A 1 98 ? 1.720 -12.513 1.762 1.00 90.81 98 GLY A O 1
ATOM 787 N N . PRO A 1 99 ? 2.641 -12.847 -0.255 1.00 93.69 99 PRO A N 1
ATOM 788 C CA . PRO 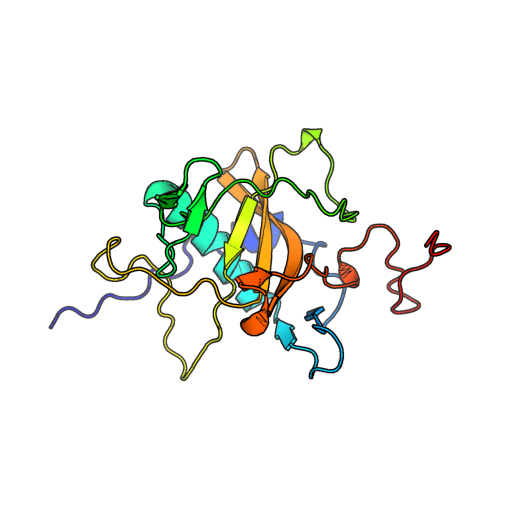A 1 99 ? 3.602 -11.761 -0.112 1.00 93.69 99 PRO A CA 1
ATOM 789 C C . PRO A 1 99 ? 2.911 -10.393 -0.052 1.00 93.69 99 PRO A C 1
ATOM 791 O O . PRO A 1 99 ? 1.917 -10.139 -0.737 1.00 93.69 99 PRO A O 1
ATOM 794 N N . LEU A 1 100 ? 3.496 -9.486 0.731 1.00 95.62 100 LEU A N 1
ATOM 795 C CA . LEU A 1 100 ? 3.166 -8.066 0.683 1.00 95.62 100 LEU A CA 1
ATOM 796 C C . LEU A 1 100 ? 3.829 -7.436 -0.539 1.00 95.62 100 LEU A C 1
ATOM 798 O O . LEU A 1 100 ? 5.012 -7.654 -0.790 1.00 95.62 100 LEU A O 1
ATOM 802 N N . TYR A 1 101 ? 3.087 -6.607 -1.257 1.00 94.69 101 TYR A N 1
ATOM 803 C CA . TYR A 1 101 ? 3.583 -5.753 -2.328 1.00 94.69 101 TYR A CA 1
ATOM 804 C C . TYR A 1 101 ? 3.442 -4.294 -1.923 1.00 94.69 101 TYR A C 1
ATOM 806 O O . TYR A 1 101 ? 2.488 -3.941 -1.229 1.00 94.69 101 TYR A O 1
ATOM 814 N N . GLU A 1 102 ? 4.352 -3.439 -2.384 1.00 92.25 102 GLU A N 1
ATOM 815 C CA . GLU A 1 102 ? 4.201 -1.989 -2.261 1.00 92.25 102 GLU A CA 1
ATOM 816 C C . GLU A 1 102 ? 4.136 -1.283 -3.615 1.00 92.25 102 GLU A C 1
ATOM 818 O O . GLU A 1 102 ? 4.745 -1.712 -4.603 1.00 92.25 102 GLU A O 1
ATOM 823 N N . TYR A 1 103 ? 3.408 -0.165 -3.641 1.00 88.31 103 TYR A N 1
ATOM 824 C CA . TYR A 1 103 ? 3.279 0.683 -4.821 1.00 88.31 103 TYR A CA 1
ATOM 825 C C . TYR A 1 103 ? 3.162 2.180 -4.459 1.00 88.31 103 TYR A C 1
ATOM 827 O O . TYR A 1 103 ? 2.450 2.516 -3.509 1.00 88.31 103 TYR A O 1
ATOM 835 N N . PRO A 1 104 ? 3.851 3.093 -5.175 1.00 84.75 104 PRO A N 1
ATOM 836 C CA . PRO A 1 104 ? 3.776 4.548 -4.996 1.00 84.75 104 PRO A CA 1
ATOM 837 C C . PRO A 1 104 ? 2.367 5.141 -4.984 1.00 84.75 104 PRO A C 1
ATOM 839 O O . PRO A 1 104 ? 1.577 4.904 -5.894 1.00 84.75 104 PRO A O 1
ATOM 842 N N . ILE A 1 105 ? 2.094 5.998 -3.993 1.00 80.88 105 ILE A N 1
ATOM 843 C CA . ILE A 1 105 ? 0.959 6.928 -4.007 1.00 80.88 105 ILE A CA 1
ATOM 844 C C . ILE A 1 105 ? 1.472 8.275 -4.506 1.00 80.88 105 ILE A C 1
ATOM 846 O O . ILE A 1 105 ? 2.242 8.955 -3.822 1.00 80.88 105 ILE A O 1
ATOM 850 N N . ILE A 1 106 ? 1.042 8.678 -5.698 1.00 70.38 106 ILE A N 1
ATOM 851 C CA . ILE A 1 106 ? 1.507 9.910 -6.337 1.00 70.38 106 ILE A CA 1
ATOM 852 C C . ILE A 1 106 ? 0.431 10.986 -6.226 1.00 70.38 106 ILE A C 1
ATOM 854 O O . ILE A 1 106 ? -0.745 10.751 -6.498 1.00 70.38 106 ILE A O 1
ATOM 858 N N . LYS A 1 107 ? 0.840 12.184 -5.789 1.00 55.44 107 LYS A N 1
ATOM 859 C CA . LYS A 1 107 ? -0.065 13.310 -5.541 1.00 55.44 107 LYS A CA 1
ATOM 860 C C . LYS A 1 107 ? -0.710 13.781 -6.850 1.00 55.44 107 LYS A C 1
ATOM 862 O O . LYS A 1 107 ? -0.021 14.095 -7.815 1.00 55.44 107 LYS A O 1
ATOM 867 N N . ILE A 1 108 ? -2.034 13.904 -6.826 1.00 54.22 108 ILE A N 1
ATOM 868 C CA . ILE A 1 108 ? -2.849 14.464 -7.906 1.00 54.22 108 ILE A CA 1
ATOM 869 C C . ILE A 1 108 ? -2.604 15.978 -7.988 1.00 54.22 108 ILE A C 1
ATOM 871 O O . ILE A 1 108 ? -2.810 16.697 -7.009 1.00 54.22 108 ILE A O 1
ATOM 875 N N . ALA A 1 109 ? -2.212 16.476 -9.159 1.00 41.34 109 ALA A N 1
ATOM 876 C CA . ALA A 1 109 ? -2.355 17.886 -9.510 1.00 41.34 109 ALA A CA 1
ATOM 877 C C . ALA A 1 109 ? -3.391 18.008 -10.641 1.00 41.34 109 ALA A C 1
ATOM 879 O O . ALA A 1 109 ? -3.236 17.390 -11.689 1.00 41.34 109 ALA A O 1
ATOM 880 N N . GLY A 1 110 ? -4.452 18.796 -10.431 1.00 39.38 110 GLY A N 1
ATOM 881 C CA . GLY A 1 110 ? -5.308 19.300 -11.516 1.00 39.38 110 GLY A CA 1
ATOM 882 C C . GLY A 1 110 ? -6.179 18.290 -12.288 1.00 39.38 110 GLY A C 1
ATOM 883 O O . GLY A 1 110 ? -6.254 18.389 -13.508 1.00 39.38 110 GLY A O 1
ATOM 884 N N . ASN A 1 111 ? -6.880 17.365 -11.615 1.00 36.66 111 ASN A N 1
ATOM 885 C CA . ASN A 1 111 ? -7.974 16.539 -12.181 1.00 36.66 111 ASN A CA 1
ATOM 886 C C . ASN A 1 111 ? -7.671 15.662 -13.418 1.00 36.66 111 ASN A C 1
ATOM 888 O O . ASN A 1 111 ? -8.603 15.164 -14.049 1.00 36.66 111 ASN A O 1
ATOM 892 N N . LYS A 1 112 ? -6.407 15.399 -13.765 1.00 37.16 112 LYS A N 1
ATOM 893 C CA . LYS A 1 112 ? -6.063 14.390 -14.781 1.00 37.16 112 LYS A CA 1
ATOM 894 C C . LYS A 1 112 ? -5.074 13.378 -14.220 1.00 37.16 112 LYS A C 1
ATOM 896 O O . LYS A 1 112 ? -3.914 13.689 -13.965 1.00 37.16 112 LYS A O 1
ATOM 901 N N . LEU A 1 113 ? -5.578 12.162 -14.025 1.00 45.31 113 LEU A N 1
ATOM 902 C CA . LEU A 1 113 ? -4.814 10.974 -13.668 1.00 45.31 113 LEU A CA 1
ATOM 903 C C . LEU A 1 113 ? -3.734 10.750 -14.732 1.00 45.31 113 LEU A C 1
ATOM 905 O O . LEU A 1 113 ? -4.049 10.501 -15.891 1.00 45.31 113 LEU A O 1
ATOM 909 N N . SER A 1 114 ? -2.465 10.824 -14.349 1.00 40.44 114 SER A N 1
ATOM 910 C CA . SER A 1 114 ? -1.395 10.169 -15.106 1.00 40.44 114 SER A CA 1
ATOM 911 C C . SER A 1 114 ? -1.032 8.890 -14.357 1.00 40.44 114 SER A C 1
ATOM 913 O O . SER A 1 114 ? 0.039 8.786 -13.769 1.00 40.44 114 SER A O 1
ATOM 915 N N . PHE A 1 115 ? -1.987 7.959 -14.289 1.00 43.62 115 PHE A N 1
ATOM 916 C CA . PHE A 1 115 ? -1.734 6.590 -13.853 1.00 43.62 115 PHE A CA 1
ATOM 917 C C . PHE A 1 115 ? -1.526 5.730 -15.091 1.00 43.62 115 PHE A C 1
ATOM 919 O O . PHE A 1 115 ? -2.374 5.669 -15.975 1.00 43.62 115 PHE A O 1
ATOM 926 N N . GLY A 1 116 ? -0.384 5.065 -15.143 1.00 41.03 116 GLY A N 1
ATOM 927 C CA . GLY A 1 116 ? 0.013 4.195 -16.237 1.00 41.03 116 GLY A CA 1
ATOM 928 C C . GLY A 1 116 ? 1.521 4.233 -16.376 1.00 41.03 116 GLY A C 1
ATOM 929 O O . GLY A 1 116 ? 2.125 5.222 -15.950 1.00 41.03 116 GLY A O 1
ATOM 930 N N . PRO A 1 117 ? 2.152 3.244 -17.035 1.00 38.97 117 PRO A N 1
ATOM 931 C CA . PRO A 1 117 ?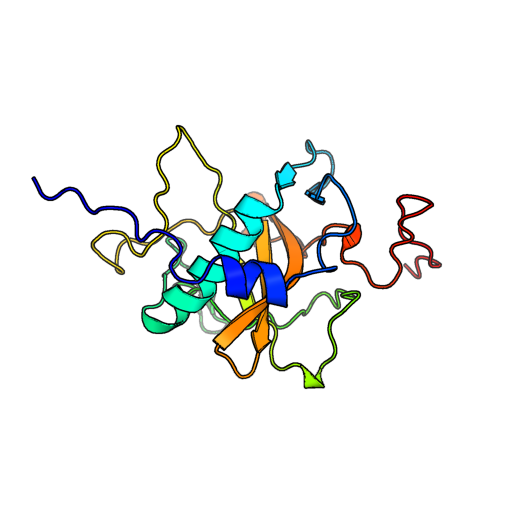 3.33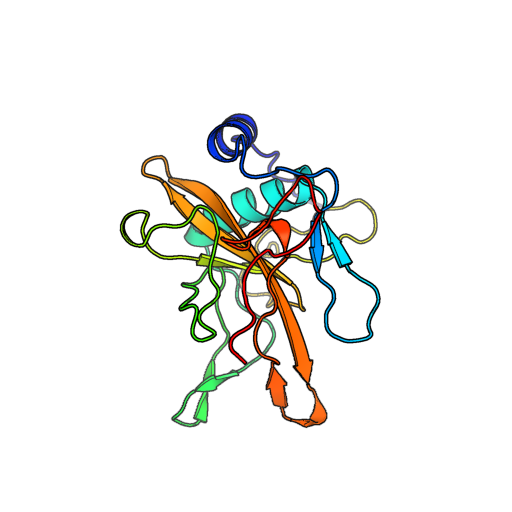2 3.626 -17.793 1.00 38.97 117 PRO A CA 1
ATOM 932 C C . PRO A 1 117 ? 2.927 4.890 -18.559 1.00 38.97 117 PRO A C 1
ATOM 934 O O . PRO A 1 117 ? 1.790 4.973 -19.040 1.00 38.97 117 PRO A O 1
ATOM 937 N N . THR A 1 118 ? 3.798 5.892 -18.686 1.00 40.19 118 THR A N 1
ATOM 938 C CA . THR A 1 118 ? 3.515 6.858 -19.756 1.00 40.19 118 THR A CA 1
ATOM 939 C C . THR A 1 118 ? 3.283 6.050 -21.039 1.00 40.19 118 THR A C 1
ATOM 941 O O . THR A 1 118 ? 3.654 4.873 -21.090 1.00 40.19 118 THR A O 1
ATOM 944 N N . ASP A 1 119 ? 2.753 6.631 -22.105 1.00 44.12 119 ASP A N 1
ATOM 945 C CA . ASP A 1 119 ? 2.654 5.922 -23.395 1.00 44.12 119 ASP A CA 1
ATOM 946 C C . ASP A 1 119 ? 3.994 5.239 -23.817 1.00 44.12 119 ASP A C 1
ATOM 948 O O . ASP A 1 119 ? 4.034 4.398 -24.709 1.00 44.12 119 ASP A O 1
ATOM 952 N N . ASN A 1 120 ? 5.096 5.557 -23.116 1.00 45.28 120 ASN A N 1
ATOM 953 C CA . ASN A 1 120 ? 6.278 4.731 -22.926 1.00 45.28 120 ASN A CA 1
ATOM 954 C C . ASN A 1 120 ? 6.504 4.196 -21.456 1.00 45.28 120 ASN A C 1
ATOM 956 O O . ASN A 1 120 ? 6.891 4.978 -20.579 1.00 45.28 120 ASN A O 1
ATOM 960 N N . PRO A 1 121 ? 6.404 2.880 -21.152 1.00 44.25 121 PRO A N 1
ATOM 961 C CA . PRO A 1 121 ? 6.833 2.274 -19.868 1.00 44.25 121 PRO A CA 1
ATOM 962 C C . PRO A 1 121 ? 8.316 2.493 -19.517 1.00 44.25 121 PRO A C 1
ATOM 964 O O . PRO A 1 121 ? 8.748 2.202 -18.402 1.00 44.25 121 PRO A O 1
ATOM 967 N N . GLN A 1 122 ? 9.108 3.036 -20.445 1.00 44.06 122 GLN A N 1
ATOM 968 C CA . GLN A 1 122 ? 10.484 3.454 -20.209 1.00 44.06 122 GLN A CA 1
ATOM 969 C C . GLN A 1 122 ? 10.625 4.878 -19.656 1.00 44.06 122 GLN A C 1
ATOM 971 O O . GLN A 1 122 ? 11.761 5.266 -19.399 1.00 44.06 122 GLN A O 1
ATOM 976 N N . LYS A 1 123 ? 9.553 5.675 -19.478 1.00 46.88 123 LYS A N 1
ATOM 977 C CA . LYS A 1 123 ? 9.675 6.972 -18.785 1.00 46.88 123 LYS A CA 1
ATOM 978 C C . LYS A 1 123 ? 9.655 6.748 -17.279 1.00 46.88 123 LYS A C 1
ATOM 980 O O . LYS A 1 123 ? 8.603 6.423 -16.728 1.00 46.88 123 LYS A O 1
ATOM 985 N N . PRO A 1 124 ? 10.797 6.916 -16.611 1.00 51.38 124 PRO A N 1
ATOM 986 C CA . PRO A 1 124 ? 10.897 6.572 -15.212 1.00 51.38 124 PRO A CA 1
ATOM 987 C C . PRO A 1 124 ? 10.136 7.584 -14.337 1.00 51.38 124 PRO A C 1
ATOM 989 O O . PRO A 1 124 ? 10.106 8.773 -14.662 1.00 51.38 124 PRO A O 1
ATOM 992 N N . MET A 1 125 ? 9.556 7.148 -13.216 1.00 58.34 125 MET A N 1
ATOM 993 C CA . MET A 1 125 ? 8.781 8.015 -12.309 1.00 58.34 125 MET A CA 1
ATOM 994 C C . MET A 1 125 ? 9.404 8.114 -10.916 1.00 58.34 125 MET A C 1
ATOM 996 O O . MET A 1 125 ? 9.916 7.126 -10.399 1.00 58.34 125 MET A O 1
ATOM 1000 N N . ASP A 1 126 ? 9.372 9.296 -10.293 1.00 63.09 126 ASP A N 1
ATOM 1001 C CA . ASP A 1 126 ? 9.839 9.435 -8.910 1.00 63.09 126 ASP A CA 1
ATOM 1002 C C . ASP A 1 126 ? 8.816 8.762 -7.987 1.00 63.09 126 ASP A C 1
ATOM 1004 O O . ASP A 1 126 ? 7.646 9.153 -8.011 1.00 63.09 126 ASP A O 1
ATOM 1008 N N . PRO A 1 127 ? 9.205 7.749 -7.196 1.00 60.44 127 PRO A N 1
ATOM 1009 C CA . PRO A 1 127 ? 8.249 7.013 -6.389 1.00 60.44 127 PRO A CA 1
ATOM 1010 C C . PRO A 1 127 ? 7.715 7.836 -5.200 1.00 60.44 127 PRO A C 1
ATOM 1012 O O . PRO A 1 127 ? 6.758 7.405 -4.568 1.00 60.44 127 PRO A O 1
ATOM 1015 N N . LEU A 1 128 ? 8.250 9.037 -4.920 1.00 73.38 128 LEU A N 1
ATOM 1016 C CA . LEU A 1 128 ? 7.807 9.945 -3.848 1.00 73.38 128 LEU A CA 1
ATOM 1017 C C . LEU A 1 128 ? 7.828 9.287 -2.454 1.00 73.38 128 LEU A C 1
ATOM 1019 O O . LEU A 1 128 ? 8.521 8.298 -2.226 1.00 73.38 128 LEU A O 1
ATOM 1023 N N . GLU A 1 129 ? 7.102 9.852 -1.492 1.00 82.19 129 GLU A N 1
ATOM 1024 C CA . GLU A 1 129 ? 7.219 9.546 -0.060 1.00 82.19 129 GLU A CA 1
ATOM 1025 C C . GLU A 1 129 ? 6.266 8.449 0.433 1.00 82.19 129 GLU A C 1
ATOM 1027 O O . GLU A 1 129 ? 6.579 7.779 1.409 1.00 82.19 129 GLU A O 1
ATOM 1032 N N . TYR A 1 130 ? 5.117 8.242 -0.215 1.00 86.62 130 TYR A N 1
ATOM 1033 C CA . TYR A 1 130 ? 4.028 7.410 0.318 1.00 86.62 130 TYR A CA 1
ATOM 1034 C C . TYR A 1 130 ? 3.742 6.193 -0.562 1.00 86.62 130 TYR A C 1
ATOM 1036 O O . TYR A 1 130 ? 3.900 6.255 -1.783 1.00 86.62 130 TYR A O 1
ATOM 1044 N N . ARG A 1 131 ? 3.326 5.080 0.043 1.00 90.12 131 ARG A N 1
ATOM 1045 C CA . ARG A 1 131 ? 3.033 3.808 -0.628 1.00 90.12 131 ARG A CA 1
ATOM 1046 C C . ARG A 1 131 ? 1.741 3.191 -0.099 1.00 90.12 131 ARG A C 1
ATOM 1048 O O . ARG A 1 131 ? 1.442 3.295 1.092 1.00 90.12 131 ARG A O 1
ATOM 1055 N N . VAL A 1 132 ? 1.025 2.488 -0.972 1.00 92.62 132 VAL A N 1
ATOM 1056 C CA . VAL A 1 132 ? 0.093 1.435 -0.549 1.00 92.62 132 VAL A CA 1
ATOM 1057 C C . VAL A 1 132 ? 0.880 0.147 -0.338 1.00 92.62 132 VAL A C 1
ATOM 1059 O O . VAL A 1 132 ? 1.812 -0.132 -1.089 1.00 92.62 132 VAL A O 1
ATOM 1062 N N . VAL A 1 133 ? 0.485 -0.640 0.656 1.00 95.62 133 VAL A N 1
ATOM 1063 C CA . VAL A 1 133 ? 0.951 -2.011 0.880 1.00 95.62 133 VAL A CA 1
ATOM 1064 C C . VAL A 1 133 ? -0.252 -2.929 0.747 1.00 95.62 133 VAL A C 1
ATOM 1066 O O . VAL A 1 133 ? -1.280 -2.677 1.376 1.00 95.62 133 VAL A O 1
ATOM 1069 N N . TYR A 1 134 ? -0.159 -3.980 -0.059 1.00 95.50 134 TYR A N 1
ATOM 1070 C CA . TYR A 1 134 ? -1.289 -4.856 -0.366 1.00 95.50 134 TYR A CA 1
ATOM 1071 C C . TYR A 1 134 ? -0.855 -6.312 -0.586 1.00 95.50 134 TYR A C 1
ATOM 1073 O O . TYR A 1 134 ? 0.302 -6.576 -0.900 1.00 95.50 134 TYR A O 1
ATOM 1081 N N . THR A 1 135 ? -1.780 -7.258 -0.428 1.00 95.62 135 THR A N 1
ATOM 1082 C CA . THR A 1 135 ? -1.641 -8.639 -0.931 1.00 95.62 135 THR A CA 1
ATOM 1083 C C . THR A 1 135 ? -2.491 -8.823 -2.186 1.00 95.62 135 THR A C 1
ATOM 1085 O O . THR A 1 135 ? -3.322 -7.973 -2.507 1.00 95.62 135 THR A O 1
ATOM 1088 N N . ILE A 1 136 ? -2.306 -9.926 -2.909 1.00 93.56 136 ILE A N 1
ATOM 1089 C CA . ILE A 1 136 ? -3.122 -10.273 -4.079 1.00 93.56 136 ILE A CA 1
ATOM 1090 C C . ILE A 1 136 ? -3.893 -11.550 -3.752 1.00 93.56 136 ILE A C 1
ATOM 1092 O O . ILE A 1 136 ? -3.291 -12.552 -3.374 1.00 93.56 136 ILE A O 1
ATOM 1096 N N . ASN A 1 137 ? -5.222 -11.519 -3.868 1.00 91.50 137 ASN A N 1
ATOM 1097 C CA . ASN A 1 137 ? -6.045 -12.706 -3.634 1.00 91.50 137 ASN A CA 1
ATOM 1098 C C . ASN A 1 137 ? -6.071 -13.647 -4.858 1.00 91.50 137 ASN A C 1
ATOM 1100 O O . ASN A 1 137 ? -5.589 -13.309 -5.939 1.00 91.50 137 ASN A O 1
ATOM 1104 N N . ALA A 1 138 ? -6.715 -14.810 -4.718 1.00 88.75 138 ALA A N 1
ATOM 1105 C CA . ALA A 1 138 ? -6.837 -15.797 -5.798 1.00 88.75 138 ALA A CA 1
ATOM 1106 C C . ALA A 1 138 ? -7.552 -15.278 -7.068 1.00 88.75 138 ALA A C 1
ATOM 1108 O O . ALA A 1 138 ? -7.373 -15.844 -8.143 1.00 88.75 138 ALA A O 1
ATOM 1109 N N . ALA A 1 139 ? -8.338 -14.201 -6.965 1.00 88.69 139 ALA A N 1
ATOM 1110 C CA . ALA A 1 139 ? -9.023 -13.554 -8.087 1.00 88.69 139 ALA A CA 1
ATOM 1111 C C . ALA A 1 139 ? -8.196 -12.421 -8.732 1.00 88.69 139 ALA A C 1
ATOM 1113 O O . ALA A 1 139 ? -8.727 -11.633 -9.519 1.00 88.69 139 ALA A O 1
ATOM 1114 N N . ASN A 1 140 ? -6.906 -12.303 -8.395 1.00 88.75 140 ASN A N 1
ATOM 1115 C CA . ASN A 1 140 ? -6.034 -11.210 -8.830 1.00 88.75 140 ASN A CA 1
ATOM 111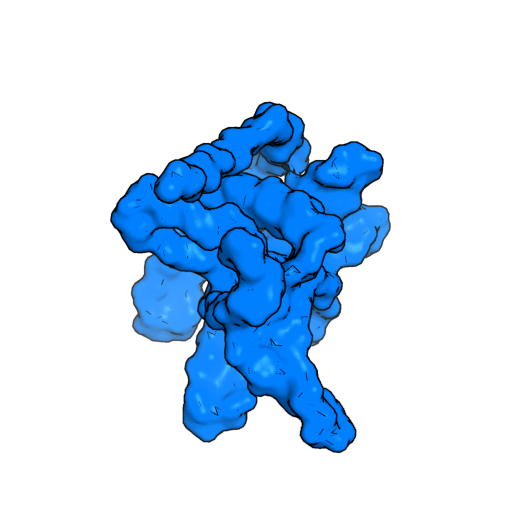6 C C . ASN A 1 140 ? -6.620 -9.825 -8.505 1.00 88.75 140 ASN A C 1
ATOM 1118 O O . ASN A 1 140 ? -6.625 -8.926 -9.348 1.00 88.75 140 ASN A O 1
ATOM 1122 N N . VAL A 1 141 ? -7.169 -9.669 -7.299 1.00 91.50 141 VAL A N 1
ATOM 1123 C CA . VAL A 1 141 ? -7.611 -8.385 -6.740 1.00 91.50 141 VAL A CA 1
ATOM 1124 C C . VAL A 1 141 ? -6.655 -7.995 -5.623 1.00 91.50 141 VAL A C 1
ATOM 1126 O O . VAL A 1 141 ? -6.293 -8.823 -4.783 1.00 91.50 141 VAL A O 1
ATOM 1129 N N . GLY A 1 142 ? -6.242 -6.729 -5.623 1.00 92.94 142 GLY A N 1
ATOM 1130 C CA . GLY A 1 142 ? -5.361 -6.172 -4.606 1.00 92.94 142 GLY A CA 1
ATOM 1131 C C . GLY A 1 142 ? -6.120 -5.881 -3.314 1.00 92.94 142 GLY A C 1
ATOM 1132 O O . GLY A 1 142 ? -7.186 -5.264 -3.320 1.00 92.94 142 GLY A O 1
ATOM 1133 N N . ILE A 1 143 ? -5.551 -6.327 -2.201 1.00 94.94 143 ILE A N 1
ATOM 1134 C CA . ILE A 1 143 ? -6.146 -6.307 -0.872 1.00 94.94 143 ILE A CA 1
ATOM 1135 C C . ILE A 1 143 ? -5.272 -5.447 0.049 1.00 94.94 143 ILE A C 1
ATOM 1137 O O . ILE A 1 143 ? -4.178 -5.854 0.435 1.00 94.94 143 ILE A O 1
ATOM 1141 N N . LEU A 1 144 ? -5.741 -4.249 0.397 1.00 95.25 144 LEU A N 1
ATOM 1142 C CA . LEU A 1 144 ? -5.006 -3.232 1.154 1.00 95.25 144 LEU A CA 1
ATOM 1143 C C . LEU A 1 144 ? -4.589 -3.729 2.541 1.00 95.25 144 LEU A C 1
ATOM 1145 O O . LEU A 1 144 ? -5.429 -3.913 3.412 1.00 95.25 144 LEU A O 1
ATOM 1149 N N . GLN A 1 145 ? -3.299 -3.860 2.810 1.00 95.44 145 GLN A N 1
ATOM 1150 C CA . GLN A 1 145 ? -2.794 -4.200 4.144 1.00 95.44 145 GLN A CA 1
ATOM 1151 C C . GLN A 1 145 ? -2.379 -2.970 4.945 1.00 95.44 145 GLN A C 1
ATOM 1153 O O . GLN A 1 145 ? -2.527 -2.961 6.166 1.00 95.44 145 GLN A O 1
ATOM 1158 N N . GLY A 1 146 ? -1.918 -1.913 4.275 1.00 94.75 146 GLY A N 1
ATOM 1159 C CA . GLY A 1 146 ? -1.598 -0.663 4.943 1.00 94.75 146 GLY A CA 1
ATOM 1160 C C . GLY A 1 146 ? -1.214 0.470 4.012 1.00 94.75 146 GLY A C 1
ATOM 1161 O O . GLY A 1 146 ? -1.002 0.286 2.817 1.00 94.75 146 GLY A O 1
ATOM 1162 N N . LEU A 1 147 ? -1.115 1.659 4.593 1.00 93.81 147 LEU A N 1
ATOM 1163 C CA . LEU A 1 147 ? -0.505 2.825 3.968 1.00 93.81 147 LEU A CA 1
ATOM 1164 C C . LEU A 1 147 ? 0.771 3.133 4.737 1.00 93.81 147 LEU A C 1
ATOM 1166 O O . LEU A 1 147 ? 0.740 3.203 5.969 1.00 93.81 147 LEU A O 1
ATOM 1170 N N . ILE A 1 148 ? 1.874 3.314 4.024 1.00 93.44 148 ILE A N 1
ATOM 1171 C CA . ILE A 1 148 ? 3.169 3.630 4.621 1.00 93.44 148 ILE A CA 1
ATOM 1172 C C . ILE A 1 148 ? 3.776 4.856 3.952 1.00 93.44 148 ILE A C 1
ATOM 1174 O O . ILE A 1 148 ? 3.412 5.225 2.836 1.00 93.44 148 ILE A O 1
ATOM 1178 N N . GLY A 1 149 ? 4.708 5.501 4.634 1.00 89.69 149 GLY A N 1
ATOM 1179 C CA . GLY A 1 149 ? 5.494 6.569 4.050 1.00 89.69 149 GLY A CA 1
ATOM 1180 C C . GLY A 1 149 ? 6.874 6.654 4.666 1.00 89.69 149 GLY A C 1
ATOM 1181 O O . GLY A 1 149 ? 7.092 6.229 5.796 1.00 89.69 149 GLY A O 1
ATOM 1182 N N . HIS A 1 150 ? 7.814 7.192 3.912 1.00 86.00 150 HIS A N 1
ATOM 1183 C CA . HIS A 1 150 ? 9.166 7.440 4.377 1.00 86.00 150 HIS A CA 1
ATOM 1184 C C . HIS A 1 150 ? 9.661 8.783 3.866 1.00 86.00 150 HIS A C 1
ATOM 1186 O O . HIS A 1 150 ? 9.285 9.253 2.791 1.00 86.00 150 HIS A O 1
ATOM 1192 N N . LYS A 1 151 ? 10.539 9.404 4.642 1.00 77.81 151 LYS A N 1
ATOM 1193 C CA . LYS A 1 151 ? 11.178 10.650 4.263 1.00 77.81 151 LYS A CA 1
ATOM 1194 C C . LYS A 1 151 ? 12.489 10.354 3.560 1.00 77.81 151 LYS A C 1
ATOM 1196 O O . LYS A 1 151 ? 13.343 9.625 4.071 1.00 77.81 151 LYS A O 1
ATOM 1201 N N . TYR A 1 152 ? 12.685 10.969 2.400 1.00 68.69 152 TYR A N 1
ATOM 1202 C CA . TYR A 1 152 ? 13.995 10.970 1.768 1.00 68.69 152 TYR A CA 1
ATOM 1203 C C . TYR A 1 152 ? 14.927 11.927 2.517 1.00 68.69 152 TYR A C 1
ATOM 1205 O O . TYR A 1 152 ? 14.698 13.137 2.562 1.00 68.69 152 TYR A O 1
ATOM 1213 N N . ILE A 1 153 ? 16.010 11.403 3.090 1.00 63.44 153 ILE A N 1
ATOM 1214 C CA . ILE A 1 153 ? 16.994 12.211 3.809 1.00 63.44 153 ILE A CA 1
ATOM 1215 C C . ILE A 1 153 ? 18.142 12.517 2.847 1.00 63.44 153 ILE A C 1
ATOM 1217 O O . ILE A 1 153 ? 19.176 11.847 2.844 1.00 63.44 153 ILE A O 1
ATOM 1221 N N . ALA A 1 154 ? 17.974 13.568 2.035 1.00 56.66 154 ALA A N 1
ATOM 1222 C CA . ALA A 1 154 ? 18.926 13.950 0.984 1.00 56.66 154 ALA A CA 1
ATOM 1223 C C . ALA A 1 154 ? 20.384 14.048 1.471 1.00 56.66 154 ALA A C 1
ATOM 1225 O O . ALA A 1 154 ? 21.299 13.612 0.776 1.00 56.66 154 ALA A O 1
ATOM 1226 N N . LYS A 1 155 ? 20.604 14.543 2.698 1.00 56.97 155 LYS A N 1
ATOM 1227 C CA . LYS A 1 155 ? 21.943 14.664 3.305 1.00 56.97 155 LYS A CA 1
ATOM 1228 C C . LYS A 1 155 ? 22.620 13.321 3.590 1.00 56.97 155 LYS A C 1
ATOM 1230 O O . LYS A 1 155 ? 23.841 13.253 3.566 1.00 56.97 155 LYS A O 1
ATOM 1235 N N . LYS A 1 156 ? 21.847 12.270 3.875 1.00 54.72 156 LYS A N 1
ATOM 1236 C CA . LYS A 1 156 ? 22.373 10.937 4.201 1.00 54.72 156 LYS A CA 1
ATOM 1237 C C . LYS A 1 156 ? 22.368 9.991 3.001 1.00 54.72 156 LYS A C 1
ATOM 1239 O O . LYS A 1 156 ? 22.916 8.905 3.109 1.00 54.72 156 LYS A O 1
ATOM 1244 N N . LYS A 1 157 ? 21.768 10.396 1.870 1.00 59.28 157 LYS A N 1
ATOM 1245 C CA . LYS A 1 157 ? 21.488 9.521 0.715 1.00 59.28 157 LYS A CA 1
ATOM 1246 C C . LYS A 1 157 ? 20.770 8.222 1.121 1.00 59.28 157 LYS A C 1
ATOM 1248 O O . LYS A 1 157 ? 20.894 7.207 0.447 1.00 59.28 157 LYS A O 1
ATOM 1253 N N . THR A 1 158 ? 20.019 8.261 2.220 1.00 59.91 158 THR A N 1
ATOM 1254 C CA . THR A 1 158 ? 19.228 7.146 2.747 1.00 59.91 158 THR A CA 1
ATOM 1255 C C . THR A 1 158 ? 17.785 7.598 2.948 1.00 59.91 158 THR A C 1
ATOM 1257 O O . THR A 1 158 ? 17.501 8.792 3.092 1.00 59.91 158 THR A O 1
ATOM 1260 N N . SER A 1 159 ? 16.854 6.650 2.944 1.00 63.97 159 SER A N 1
ATOM 1261 C CA . SER A 1 159 ? 15.487 6.880 3.407 1.00 63.97 159 SER A CA 1
ATOM 1262 C C . SER A 1 159 ? 15.395 6.713 4.923 1.00 63.97 159 SER A C 1
ATOM 1264 O O . SER A 1 159 ? 16.169 5.958 5.516 1.00 63.97 159 SER A O 1
ATOM 1266 N N . SER A 1 160 ? 14.445 7.404 5.556 1.00 75.00 160 SER A N 1
ATOM 1267 C CA . SER A 1 160 ? 13.992 7.019 6.895 1.00 75.00 160 SER A CA 1
ATOM 1268 C C . SER A 1 160 ? 13.387 5.606 6.858 1.00 75.00 160 SER A C 1
ATOM 1270 O O . SER A 1 160 ? 12.963 5.161 5.784 1.00 75.00 160 SER A O 1
ATOM 1272 N N . PRO A 1 161 ? 13.285 4.920 8.010 1.00 84.12 161 PRO A N 1
ATOM 1273 C CA . PRO A 1 161 ? 12.368 3.795 8.144 1.00 84.12 161 PRO A CA 1
ATOM 1274 C C . PRO A 1 161 ? 10.960 4.205 7.707 1.00 84.12 161 PRO A C 1
ATOM 1276 O O . PRO A 1 161 ? 10.577 5.377 7.843 1.00 84.12 161 PRO A O 1
ATOM 1279 N N . PHE A 1 162 ? 10.198 3.249 7.188 1.00 89.75 162 PHE A N 1
ATOM 1280 C CA . PHE A 1 162 ? 8.790 3.474 6.901 1.00 89.75 162 PHE A CA 1
ATOM 1281 C C . PHE A 1 162 ? 7.991 3.724 8.185 1.00 89.75 162 PHE A C 1
ATOM 1283 O O . PHE A 1 162 ? 8.138 3.032 9.191 1.00 89.75 162 PHE A O 1
ATOM 1290 N N . LEU A 1 163 ? 7.098 4.705 8.118 1.00 90.50 163 LEU A N 1
ATOM 1291 C CA . LEU A 1 163 ? 6.048 4.964 9.089 1.00 90.50 163 LEU A CA 1
ATOM 1292 C C . LEU A 1 163 ? 4.723 4.481 8.510 1.00 90.50 163 LEU A C 1
ATOM 1294 O O . LEU A 1 163 ? 4.421 4.731 7.345 1.00 90.50 163 LEU A O 1
ATOM 1298 N N . MET A 1 164 ? 3.920 3.808 9.326 1.00 92.06 164 MET A N 1
ATOM 1299 C CA . MET A 1 164 ? 2.613 3.296 8.925 1.00 92.06 164 MET A CA 1
ATOM 1300 C C . MET A 1 164 ? 1.495 4.239 9.368 1.00 92.06 164 MET A C 1
ATOM 1302 O O . MET A 1 164 ? 1.530 4.790 10.469 1.00 92.06 164 MET A O 1
ATOM 1306 N N . CYS A 1 165 ? 0.468 4.371 8.531 1.00 92.69 165 CYS A N 1
ATOM 1307 C CA . CYS A 1 165 ? -0.794 4.995 8.903 1.00 92.69 165 CYS A CA 1
ATOM 1308 C C . CYS A 1 165 ? -1.396 4.255 10.120 1.00 92.69 165 CYS A C 1
ATOM 1310 O O . CYS A 1 165 ? -1.642 3.045 10.024 1.00 92.69 165 CYS A O 1
ATOM 1312 N N . PRO A 1 166 ? -1.620 4.933 11.265 1.00 91.38 166 PRO A N 1
ATOM 1313 C CA . PRO A 1 166 ? -1.960 4.283 12.534 1.00 91.38 166 PRO A CA 1
ATOM 1314 C C . PRO A 1 166 ? -3.148 3.321 12.472 1.00 91.38 166 PRO A C 1
ATOM 1316 O O . PRO A 1 166 ? -3.123 2.285 13.127 1.00 91.38 166 PRO A O 1
ATOM 1319 N N . GLN A 1 167 ? -4.144 3.628 11.642 1.00 90.81 167 GLN A N 1
ATOM 1320 C CA . GLN A 1 167 ? -5.376 2.869 11.428 1.00 90.81 167 GLN A CA 1
ATOM 1321 C C . GLN A 1 167 ? -5.121 1.429 10.955 1.00 90.81 167 GLN A C 1
ATOM 1323 O O . GLN A 1 167 ? -5.927 0.531 11.208 1.00 90.81 167 GLN A O 1
ATOM 1328 N N . PHE A 1 168 ? -3.982 1.198 10.299 1.00 93.06 168 PHE A N 1
ATOM 1329 C CA . PHE A 1 168 ? -3.566 -0.115 9.812 1.00 93.06 168 PHE A CA 1
ATOM 1330 C C . PHE A 1 168 ? -2.681 -0.874 10.801 1.00 93.06 168 PHE A C 1
ATOM 1332 O O . PHE A 1 168 ? -2.328 -2.024 10.543 1.00 93.06 168 PHE A O 1
ATOM 1339 N N . HIS A 1 169 ? -2.349 -0.283 11.950 1.00 93.31 169 HIS A N 1
ATOM 1340 C CA . HIS A 1 169 ? -1.597 -0.965 12.993 1.00 93.31 169 HIS A CA 1
ATOM 1341 C C . HIS A 1 169 ? -2.466 -1.998 13.722 1.00 93.31 169 HIS A C 1
ATOM 1343 O O . HIS A 1 169 ? -3.615 -1.731 14.072 1.00 93.31 169 HIS A O 1
ATOM 1349 N N . ALA A 1 170 ? -1.906 -3.168 14.036 1.00 91.81 170 ALA A N 1
ATOM 1350 C CA . ALA A 1 170 ? -2.619 -4.262 14.707 1.00 91.81 170 ALA A CA 1
ATOM 1351 C C . ALA A 1 170 ? -3.196 -3.898 16.078 1.00 91.81 170 ALA A C 1
ATOM 1353 O O . ALA A 1 170 ? -4.165 -4.494 16.534 1.00 91.81 170 ALA A O 1
ATOM 1354 N N . GLN A 1 171 ? -2.613 -2.891 16.717 1.00 91.94 171 GLN A N 1
ATOM 1355 C CA . GLN A 1 171 ? -3.059 -2.355 18.002 1.00 91.94 171 GLN A CA 1
ATOM 1356 C C . GLN A 1 171 ? -3.852 -1.045 17.866 1.00 91.94 171 GLN A C 1
ATOM 1358 O O . GLN A 1 171 ? -3.986 -0.322 18.846 1.00 91.94 171 GLN A O 1
ATOM 1363 N N . TRP A 1 172 ? -4.345 -0.688 16.679 1.00 90.88 172 TRP A N 1
ATOM 1364 C CA . TRP A 1 172 ? -5.224 0.472 16.516 1.00 90.88 172 TRP A CA 1
ATOM 1365 C C . TRP A 1 172 ? -6.558 0.262 17.239 1.00 90.88 172 TRP A C 1
ATOM 1367 O O . TRP A 1 172 ? -7.297 -0.676 16.934 1.00 90.88 172 TRP A O 1
ATOM 1377 N N . ASP A 1 173 ? -6.873 1.165 18.165 1.00 87.56 173 ASP A N 1
ATOM 1378 C CA . ASP A 1 173 ? -8.174 1.272 18.817 1.00 87.56 173 ASP A CA 1
ATOM 1379 C C . ASP A 1 173 ? -8.980 2.385 18.128 1.00 87.56 173 ASP A C 1
ATOM 1381 O O . ASP A 1 173 ? -8.702 3.566 18.373 1.00 87.56 173 ASP A O 1
ATOM 1385 N N . PRO A 1 174 ? -9.972 2.046 17.280 1.00 83.75 174 PRO A N 1
ATOM 1386 C CA . PRO A 1 174 ? -10.768 3.046 16.573 1.00 83.75 174 PRO A CA 1
ATOM 1387 C C . PRO A 1 174 ? -11.618 3.894 17.529 1.00 83.75 174 PRO A C 1
ATOM 1389 O O . PRO A 1 174 ? -11.837 5.074 17.269 1.00 83.75 174 PRO A O 1
ATOM 1392 N N . ALA A 1 175 ? -12.037 3.351 18.680 1.00 85.44 175 ALA A N 1
ATOM 1393 C C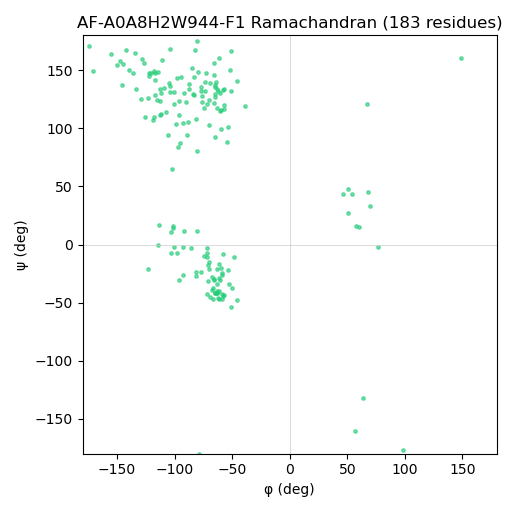A . ALA A 1 175 ? -12.824 4.101 19.659 1.00 85.44 175 ALA A CA 1
ATOM 1394 C C . ALA A 1 175 ? -11.983 5.172 20.371 1.00 85.44 175 ALA A C 1
ATOM 1396 O O . ALA A 1 175 ? -12.495 6.227 20.739 1.00 85.44 175 ALA A O 1
ATOM 1397 N N . LYS A 1 176 ? -10.680 4.917 20.552 1.00 85.62 176 LYS A N 1
ATOM 1398 C CA . LYS A 1 176 ? -9.739 5.856 21.190 1.00 85.62 176 LYS A CA 1
ATOM 1399 C C . LYS A 1 176 ? -8.867 6.631 20.201 1.00 85.62 176 LYS A C 1
ATOM 1401 O O . LYS A 1 176 ? -8.053 7.437 20.648 1.00 85.62 176 LYS A O 1
ATOM 1406 N N . LYS A 1 177 ? -9.002 6.365 18.896 1.00 86.44 177 LYS A N 1
ATOM 1407 C CA . LYS A 1 177 ? -8.199 6.938 17.803 1.00 86.44 177 LYS A CA 1
ATOM 1408 C C . LYS A 1 177 ? -6.691 6.916 18.086 1.00 86.44 177 LYS A C 1
ATOM 1410 O O . LYS A 1 177 ? -5.990 7.908 17.881 1.00 86.44 177 LYS A O 1
ATOM 1415 N N . ARG A 1 178 ? -6.185 5.796 18.615 1.00 87.38 178 ARG A N 1
ATOM 1416 C CA . ARG A 1 178 ? -4.761 5.630 18.952 1.00 87.38 178 ARG A CA 1
ATOM 1417 C C . ARG A 1 178 ? -4.328 4.172 18.950 1.00 87.38 178 ARG A C 1
ATOM 1419 O O . ARG A 1 178 ? -5.147 3.267 19.076 1.00 87.38 178 ARG A O 1
ATOM 1426 N N . ILE A 1 179 ? -3.018 3.952 18.906 1.00 85.38 179 ILE A N 1
ATOM 1427 C CA . ILE A 1 179 ? -2.425 2.630 19.118 1.00 85.38 179 ILE A CA 1
ATOM 1428 C C . ILE A 1 179 ? -2.452 2.311 20.622 1.00 85.38 179 ILE A C 1
ATOM 1430 O O . ILE A 1 179 ? -1.924 3.071 21.434 1.00 85.38 179 ILE A O 1
ATOM 1434 N N . VAL A 1 180 ? -3.086 1.202 21.004 1.00 82.06 180 VAL A N 1
ATOM 1435 C CA . VAL A 1 180 ? -3.178 0.715 22.387 1.00 82.06 180 VAL A CA 1
ATOM 1436 C C . VAL A 1 180 ? -2.251 -0.485 22.587 1.00 82.06 180 VAL A C 1
ATOM 1438 O O . VAL A 1 180 ? -2.569 -1.636 22.313 1.00 82.06 180 VAL A O 1
ATOM 1441 N N . GLY A 1 181 ? -1.052 -0.201 23.070 1.00 70.88 181 GLY A N 1
ATOM 1442 C CA . GLY A 1 181 ? -0.038 -1.190 23.410 1.00 70.88 181 GLY A CA 1
ATOM 1443 C C . GLY A 1 181 ? 1.098 -0.488 24.137 1.00 70.88 181 GLY A C 1
ATOM 1444 O O . GLY A 1 181 ? 1.332 0.696 23.900 1.00 70.88 181 GLY A O 1
ATOM 1445 N N . LYS A 1 182 ? 1.784 -1.175 25.055 1.00 49.59 182 LYS A N 1
ATOM 1446 C CA . LYS A 1 182 ? 3.025 -0.625 25.609 1.00 49.59 182 LYS A CA 1
ATOM 1447 C C . LYS A 1 182 ? 4.018 -0.509 24.453 1.00 49.59 182 LYS A C 1
ATOM 1449 O O . LYS A 1 182 ? 4.349 -1.525 23.844 1.00 49.59 182 LYS A O 1
ATOM 1454 N N . SER A 1 183 ? 4.451 0.712 24.141 1.00 42.56 183 SER A N 1
ATOM 1455 C CA . SER A 1 183 ? 5.657 0.927 23.347 1.00 42.56 183 SER A CA 1
ATOM 1456 C C . SER A 1 183 ? 6.805 0.293 24.117 1.00 42.56 183 SER A C 1
ATOM 1458 O O . SER A 1 183 ? 7.291 0.876 25.079 1.00 42.56 183 SER A O 1
ATOM 1460 N N . ASN A 1 184 ? 7.201 -0.916 23.736 1.00 35.62 184 ASN A N 1
ATOM 1461 C CA . ASN A 1 184 ? 8.524 -1.408 24.079 1.00 35.62 184 ASN A CA 1
ATOM 1462 C C . ASN A 1 184 ? 9.474 -0.772 23.062 1.00 35.62 184 ASN A C 1
ATOM 1464 O O . ASN A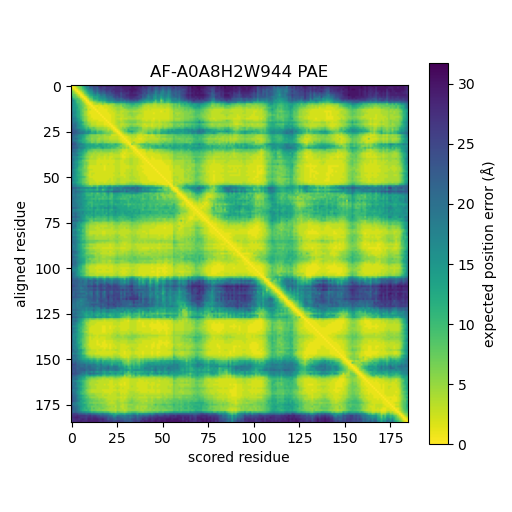 1 184 ? 9.772 -1.372 22.031 1.00 35.62 184 ASN A O 1
ATOM 1468 N N . VAL A 1 185 ? 9.828 0.485 23.321 1.00 38.53 185 VAL A N 1
ATOM 1469 C CA . VAL A 1 185 ? 11.099 1.049 22.863 1.00 38.53 185 VAL A CA 1
ATOM 1470 C C . VAL A 1 185 ? 12.062 0.894 24.024 1.00 38.53 185 VAL A C 1
ATOM 1472 O O . VAL A 1 185 ? 11.659 1.285 25.143 1.00 38.53 185 VAL A O 1
#

pLDDT: mean 75.5, std 18.14, range [26.66, 95.62]

Foldseek 3Di:
DDDPDPPDLPCLVVLCVLQPPVPPDQWFWDDAPPDDTDTDGPSLLSVQQSLQLVCVVPWAWAPDWDADPVRDTDTDTPFDFDPPPVVAAFQPDDPVLDTKTKAADDDDDDPDDPRDCRVPSPPHHHSDFKIFIFGAHPVSHTHTRFIWGWDCPVVVNDIDPIDTRQSRGNQQDPVVRGRPDPPPD

Secondary structure (DSSP, 8-state):
---------TTHHHHHHHTTTT--SS-EEE--TTSPPEEE-HHHHHHHHHHHHHHTTT-EEEEEEEE-TT--EEEEEESEE---TT---BSS--GGG---EEEEE----TT----SS-SSTTS-B---SEEEEEEE-TTS-EEEEEEEE--EETTTTEEPPPEEPGGGBTTEETTTTEE-S----

Solvent-accessible surface area (backbone atoms only — not comparable to full-atom values): 11296 Å² total; per-residue (Å²): 139,81,82,81,72,72,82,69,71,86,55,50,70,58,43,52,58,67,35,58,81,68,69,85,67,95,72,47,48,43,57,69,78,96,49,78,63,48,75,49,55,69,69,62,53,51,52,47,39,56,46,34,56,61,33,61,80,71,44,38,34,31,55,54,76,44,65,50,100,82,68,48,77,43,56,57,53,32,46,37,77,48,81,57,86,86,65,76,56,45,52,82,63,53,80,87,59,50,68,42,30,33,34,60,52,77,84,87,67,88,95,60,88,85,80,64,57,50,106,45,53,81,60,49,40,76,54,76,48,32,27,43,28,25,27,57,48,98,83,74,42,49,33,72,40,36,43,36,32,33,51,78,38,76,93,73,79,41,66,49,75,75,46,65,24,58,84,29,30,59,44,41,34,80,93,74,74,39,72,65,67,85,81,87,120

Organism: NCBI:txid456999

Mean predicted aligned error: 9.29 Å

Nearest PDB structures (foldseek):
  1ult-assembly1_A  TM=4.587E-01  e=3.457E+00  Thermus thermophilus
  1ult-assembly1_B  TM=4.585E-01  e=3.895E+00  Thermus thermophilus
  1v26-assembly1_A  TM=4.635E-01  e=5.571E+00  Thermus thermophilus
  2o6m-assembly1_B  TM=2.968E-01  e=8.978E+00  Physarum polycephalum
  7jr9-assembly1_B  TM=1.993E-01  e=7.073E+00  Chlamydomonas reinhardtii

InterPro domains:
  IPR000026 Guanine-specific ribonuclease N1-like [PF00545] (65-139)
  IPR016191 Ri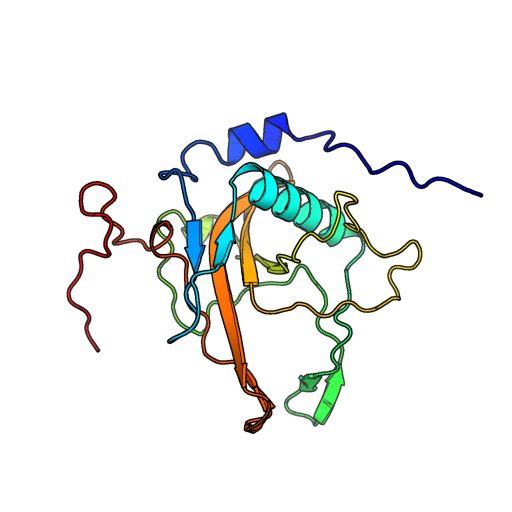bonuclease/ribotoxin [SSF53933] (65-165)

Radius of gyration: 16.93 Å; Cα contacts (8 Å, |Δi|>4): 308; chains: 1; bounding box: 45×36×57 Å

Sequence (185 aa):
MQSSSILTNLRKGEFDTANAGRFTDSEYSIKLDNETAKEFGRDHVLEVIEHAVNAGIHGVKSSREYKDVNNKTFNVSYPHVFHNIEGLRFKLYKAEDGPLYEYPIIKIAGNKLSFGPTDNPQKPMDPLEYRVVYTINAANVGILQGLIGHKYIAKKKTSSPFLMCPQFHAQWDPAKKRIVGKSNV